Protein AF-A0A938N9A2-F1 (afdb_monomer_lite)

Sequence (277 aa):
MSRFSGSGEWTVLGLMCGTSLDGLDGARLRLRCGAAGLEAWELLDHRETPYPPALRAEAEALIRGEARSAADFAALHVGLARAFADFVRAVFPAPIADLAGFPGQTLWHDPEGAGLSFQIGSPAAFATLSGLPTVGEFRLPDVLAGGQGAPLVPLADALLHRDARETRVLLNIGGIANLTLLPPGRGVEGVRAWDTGPGNTLLDSLARLATGEPCDRDGRLAARGRVLPDLLAQWLAEPWFQRPPPKSTGRELFGGTFLGPAALAALRRAHADADLA

Radius of gyration: 21.7 Å; chains: 1; bounding box: 53×39×72 Å

Secondary structure (DSSP, 8-state):
--S--SSEEEEEEEEE--TT--EEEEEEEEEEEETTEEEEEEEEEEEEEEPPHHHHHHHHHHHTT----HHHHHHHHHHHHHHHHHHHHHHSPSS--SEEEE--EEEEEETTTTSEEEEES-HHHHHHHH-S-EEE--HHHHHHTTS-S---HHHHHHHHH--SS--EEEEEESSEEEEEEE-TT--GGG-EEEEEEESHHHHHHHHHHHHS-SS-GGGHHHHHS---HHHHHHHHT-HHHHSPSS----TTTSSHHHHHHHHHHHHHHHHHSS---

pLDDT: mean 87.35, std 11.43, range [29.66, 98.5]

Foldseek 3Di:
DPPDDQFDKWWEKEWDDDPVQFWTKIWIKIFGGDPVGTDAMDTPDIDIDGRDPVLSVLLVCLLVVHDDDPVSLVCSLLVQLLVNLVVQVVPADPVRTQEYEDAAAWSDFDLPPPLDTDHGHDQVSNCVSNVHHYDYPQQSVCSVVVHRSDDPVLLVCQSHPAAQPDWDWDWDQDQWIKIWIHHHPDHSVPIFIATQGGGFQVQLVVCCVPPVDRHCPVCVVVVPDDDDVVVVVVLCPPVQNVDDPPYYDDCVQVNPCSCPPVVVVVVVVSVVVVDDD

Structure (mmCIF, N/CA/C/O backbone):
data_AF-A0A938N9A2-F1
#
_entry.id   AF-A0A938N9A2-F1
#
loop_
_atom_site.group_PDB
_atom_site.id
_atom_site.type_symbol
_atom_site.label_atom_id
_atom_site.label_alt_id
_atom_site.label_comp_id
_atom_site.label_asym_id
_atom_site.label_entity_id
_atom_site.label_seq_id
_atom_site.pdbx_PDB_ins_code
_atom_site.Cartn_x
_atom_site.Cartn_y
_atom_site.Cartn_z
_atom_site.occupancy
_atom_site.B_iso_or_equiv
_atom_site.auth_seq_id
_atom_site.auth_comp_id
_atom_site.auth_asym_id
_atom_site.auth_atom_id
_atom_site.pdbx_PDB_model_num
ATOM 1 N N . MET A 1 1 ? -9.132 0.828 30.974 1.00 43.31 1 MET A N 1
ATOM 2 C CA . MET A 1 1 ? -10.485 1.028 30.409 1.00 43.31 1 MET A CA 1
ATOM 3 C C . MET A 1 1 ? -10.338 1.101 28.900 1.00 43.31 1 MET A C 1
ATOM 5 O O . MET A 1 1 ? -9.601 1.963 28.438 1.00 43.31 1 MET A O 1
ATOM 9 N N . SER A 1 2 ? -10.912 0.150 28.155 1.00 51.78 2 SER A N 1
ATOM 10 C CA . SER A 1 2 ? -10.805 0.125 26.689 1.00 51.78 2 SER A CA 1
ATOM 11 C C . SER A 1 2 ? -11.480 1.370 26.120 1.00 51.78 2 SER A C 1
ATOM 13 O O . SER A 1 2 ? -12.693 1.504 26.243 1.00 51.78 2 SER A O 1
ATOM 15 N N . ARG A 1 3 ? -10.700 2.287 25.532 1.00 70.00 3 ARG A N 1
ATOM 16 C CA . ARG A 1 3 ? -11.234 3.441 24.786 1.00 70.00 3 ARG A CA 1
ATOM 17 C C . ARG A 1 3 ? -11.950 3.018 23.501 1.00 70.00 3 ARG A C 1
ATOM 19 O O . ARG A 1 3 ? -12.630 3.845 22.917 1.00 70.00 3 ARG A O 1
ATOM 26 N N . PHE A 1 4 ? -11.806 1.758 23.087 1.00 71.81 4 PHE A N 1
ATOM 27 C CA . PHE A 1 4 ? -12.375 1.218 21.862 1.00 71.81 4 PHE A CA 1
ATOM 28 C C . PHE A 1 4 ? -13.606 0.359 22.168 1.00 71.81 4 PHE A C 1
ATOM 30 O O . PHE A 1 4 ? -13.510 -0.634 22.897 1.00 71.81 4 PHE A O 1
ATOM 37 N N . SER A 1 5 ? -14.757 0.744 21.614 1.00 76.44 5 SER A N 1
ATOM 38 C CA . SER A 1 5 ? -15.958 -0.089 21.514 1.00 76.44 5 SER A CA 1
ATOM 39 C C . SER A 1 5 ? -16.073 -0.656 20.100 1.00 76.44 5 SER A C 1
ATOM 41 O O . SER A 1 5 ? -15.781 0.021 19.121 1.00 76.44 5 SER A O 1
ATOM 43 N N . GLY A 1 6 ? -16.540 -1.900 19.966 1.00 75.56 6 GLY A N 1
ATOM 44 C CA . GLY A 1 6 ? -16.769 -2.510 18.646 1.00 75.56 6 GLY A CA 1
ATOM 45 C C . GLY A 1 6 ? -17.885 -1.843 17.827 1.00 75.56 6 GLY A C 1
ATOM 46 O O . GLY A 1 6 ? -18.063 -2.163 16.659 1.00 75.56 6 GLY A O 1
ATOM 47 N N . SER A 1 7 ? -18.632 -0.916 18.431 1.00 84.00 7 SER A N 1
ATOM 48 C CA . SER A 1 7 ? -19.679 -0.120 17.792 1.00 84.00 7 SER A CA 1
ATOM 49 C C . SER A 1 7 ? -19.459 1.367 18.061 1.00 84.00 7 SER A C 1
ATOM 51 O O . SER A 1 7 ? -18.890 1.729 19.092 1.00 84.00 7 SER A O 1
ATOM 53 N N . GLY A 1 8 ? -19.885 2.218 17.133 1.00 91.69 8 GLY A N 1
ATOM 54 C CA . GLY A 1 8 ? -19.711 3.667 17.192 1.00 91.69 8 GLY A CA 1
ATOM 55 C C . GLY A 1 8 ? -19.128 4.246 15.908 1.00 91.69 8 GLY A C 1
ATOM 56 O O . GLY A 1 8 ? -18.916 3.540 14.920 1.00 91.69 8 GLY A O 1
ATOM 57 N N . GLU A 1 9 ? -18.889 5.551 15.937 1.00 94.88 9 GLU A N 1
ATOM 58 C CA . GLU A 1 9 ? -18.196 6.273 14.875 1.00 94.88 9 GLU A CA 1
ATOM 59 C C . GLU A 1 9 ? -16.727 6.470 15.259 1.00 94.88 9 GLU A C 1
ATOM 61 O O . GLU A 1 9 ? -16.429 6.853 16.389 1.00 94.88 9 GLU A O 1
ATOM 66 N N . TRP A 1 10 ? -15.828 6.196 14.316 1.00 95.00 10 TRP A N 1
ATOM 67 C CA . TRP A 1 10 ? -14.380 6.256 14.489 1.00 95.00 10 TRP A CA 1
ATOM 68 C C . TRP A 1 10 ? -13.755 7.038 13.345 1.00 95.00 10 TRP A C 1
ATOM 70 O O . TRP A 1 10 ? -14.026 6.757 12.178 1.00 95.00 10 TRP A O 1
ATOM 80 N N . THR A 1 11 ? -12.862 7.965 13.658 1.00 96.75 11 THR A N 1
ATOM 81 C CA . THR A 1 11 ? -11.946 8.543 12.676 1.00 96.75 11 THR A CA 1
ATOM 82 C C . THR A 1 11 ? -10.666 7.715 12.668 1.00 96.75 11 THR A C 1
ATOM 84 O O . THR A 1 11 ? -9.949 7.664 13.665 1.00 96.75 11 THR A O 1
ATOM 87 N N . VAL A 1 12 ? -10.362 7.061 11.551 1.00 96.62 12 VAL A N 1
ATOM 88 C CA . VAL A 1 12 ? -9.187 6.194 11.395 1.00 96.62 12 VAL A CA 1
ATOM 89 C C . VAL A 1 12 ? -8.253 6.771 10.343 1.00 96.62 12 VAL A C 1
ATOM 91 O O . VAL A 1 12 ? -8.686 7.150 9.258 1.00 96.62 12 VAL A O 1
ATOM 94 N N . LEU A 1 13 ? -6.962 6.817 10.656 1.00 98.06 13 LEU A N 1
ATOM 95 C CA . LEU A 1 13 ? -5.909 7.209 9.727 1.00 98.06 13 LEU A CA 1
ATOM 96 C C . LEU A 1 13 ? -5.201 5.963 9.187 1.00 98.06 13 LEU A C 1
ATOM 98 O O . LEU A 1 13 ? -4.478 5.297 9.922 1.00 98.06 13 LEU A O 1
ATOM 102 N N . GLY A 1 14 ? -5.382 5.644 7.910 1.00 97.12 14 GLY A N 1
ATOM 103 C CA . GLY A 1 14 ? -4.573 4.644 7.215 1.00 97.12 14 GLY A CA 1
ATOM 104 C C . GLY A 1 14 ? -3.319 5.292 6.640 1.00 97.12 14 GLY A C 1
ATOM 105 O O . GLY A 1 14 ? -3.424 6.293 5.937 1.00 97.12 14 GLY A O 1
ATOM 106 N N . LEU A 1 15 ? -2.148 4.735 6.935 1.00 97.31 15 LEU A N 1
ATOM 107 C CA . LEU A 1 15 ? -0.870 5.162 6.366 1.00 97.31 15 LEU A CA 1
ATOM 108 C C . LEU A 1 15 ? -0.364 4.120 5.377 1.00 97.31 15 LEU A C 1
ATOM 110 O O . LEU A 1 15 ? -0.667 2.936 5.518 1.00 97.31 15 LEU A O 1
ATOM 114 N N . MET A 1 16 ? 0.424 4.543 4.394 1.00 93.06 16 MET A N 1
ATOM 115 C CA . MET A 1 16 ? 1.046 3.632 3.437 1.00 93.06 16 MET A CA 1
ATOM 116 C C . MET A 1 16 ? 2.330 4.232 2.863 1.00 93.06 16 MET A C 1
ATOM 118 O O . MET A 1 16 ? 2.455 5.445 2.725 1.00 93.06 16 MET A O 1
ATOM 122 N N . CYS A 1 17 ? 3.286 3.371 2.527 1.00 86.31 17 CYS A N 1
ATOM 123 C CA . CYS A 1 17 ? 4.339 3.677 1.567 1.00 86.31 17 CYS A CA 1
ATOM 124 C C . CYS A 1 17 ? 4.578 2.432 0.702 1.00 86.31 17 CYS A C 1
ATOM 126 O O . CYS A 1 17 ? 4.789 1.320 1.200 1.00 86.31 17 CYS A O 1
ATOM 128 N N . GLY A 1 18 ? 4.442 2.602 -0.612 1.00 77.81 18 GLY A N 1
ATOM 129 C CA . GLY A 1 18 ? 4.572 1.523 -1.586 1.00 77.81 18 GLY A CA 1
ATOM 130 C C . GLY A 1 18 ? 6.002 0.998 -1.719 1.00 77.81 18 GLY A C 1
ATOM 131 O O . GLY A 1 18 ? 6.978 1.614 -1.300 1.00 77.81 18 GLY A O 1
ATOM 132 N N . THR A 1 19 ? 6.165 -0.140 -2.395 1.00 75.50 19 THR A N 1
ATOM 133 C CA . THR A 1 19 ? 7.496 -0.631 -2.809 1.00 75.50 19 THR A CA 1
ATOM 134 C C . THR A 1 19 ? 8.174 0.283 -3.838 1.00 75.50 19 THR A C 1
ATOM 136 O O . THR A 1 19 ? 9.351 0.104 -4.130 1.00 75.50 19 THR A O 1
ATOM 139 N N . SER A 1 20 ? 7.441 1.249 -4.397 1.00 73.31 20 SER A N 1
ATOM 140 C CA . SER A 1 20 ? 7.936 2.334 -5.248 1.00 73.31 20 SER A CA 1
ATOM 141 C C . SER A 1 20 ? 8.803 3.354 -4.507 1.00 73.31 20 SER A C 1
ATOM 143 O O . SER A 1 20 ? 9.597 4.022 -5.168 1.00 73.31 20 SER A O 1
ATOM 145 N N . LEU A 1 21 ? 8.686 3.460 -3.172 1.00 83.50 21 LEU A N 1
ATOM 14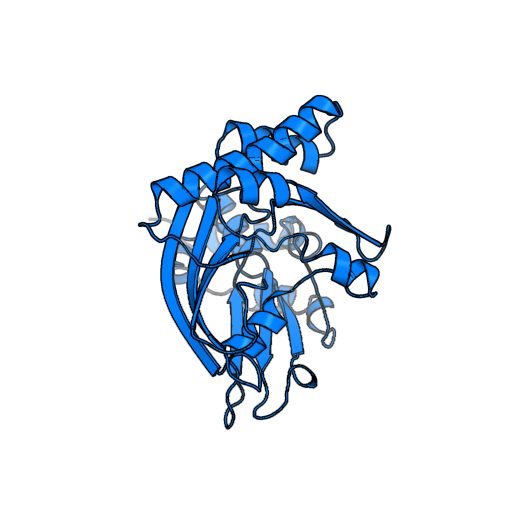6 C CA . LEU A 1 21 ? 9.432 4.422 -2.342 1.00 83.50 21 LEU A CA 1
ATOM 147 C C . LEU A 1 21 ? 9.317 5.873 -2.849 1.00 83.50 21 LEU A C 1
ATOM 149 O O . LEU A 1 21 ? 10.268 6.655 -2.797 1.00 83.50 21 LEU A O 1
ATOM 153 N N . ASP A 1 22 ? 8.160 6.222 -3.395 1.00 82.75 22 ASP A N 1
ATOM 154 C CA . ASP A 1 22 ? 7.849 7.510 -4.009 1.00 82.75 22 ASP A CA 1
ATOM 155 C C . ASP A 1 22 ? 7.253 8.498 -3.009 1.00 82.75 22 ASP A C 1
ATOM 157 O O . ASP A 1 22 ? 7.629 9.674 -3.023 1.00 82.75 22 ASP A O 1
ATOM 161 N N . GLY A 1 23 ? 6.403 8.018 -2.100 1.00 92.19 23 GLY A N 1
ATOM 162 C CA . GLY A 1 23 ? 5.705 8.868 -1.146 1.00 92.19 23 GLY A CA 1
ATOM 163 C C . GLY A 1 23 ? 5.433 8.240 0.217 1.00 92.19 23 GLY A C 1
ATOM 164 O O . GLY A 1 23 ? 5.563 7.031 0.426 1.00 92.19 23 GLY A O 1
ATOM 165 N N . LEU A 1 24 ? 5.074 9.118 1.152 1.00 96.75 24 LEU A N 1
ATOM 166 C CA . LEU A 1 24 ? 4.358 8.788 2.376 1.00 96.75 24 LEU A CA 1
ATOM 167 C C . LEU A 1 24 ? 2.904 9.209 2.179 1.00 96.75 24 LEU A C 1
ATOM 169 O O . LEU A 1 24 ? 2.630 10.401 2.004 1.00 96.75 24 LEU A O 1
ATOM 173 N N . ASP A 1 25 ? 1.998 8.242 2.248 1.00 96.81 25 ASP A N 1
ATOM 174 C CA . ASP A 1 25 ? 0.572 8.442 2.025 1.00 96.81 25 ASP A CA 1
ATOM 175 C C . ASP A 1 25 ? -0.201 8.337 3.336 1.00 96.81 25 ASP A C 1
ATOM 177 O O . ASP A 1 25 ? 0.114 7.532 4.222 1.00 96.81 25 ASP A O 1
ATOM 181 N N . GLY A 1 26 ? -1.257 9.135 3.442 1.00 97.62 26 GLY A N 1
ATOM 182 C CA . GLY A 1 26 ? -2.231 9.057 4.516 1.00 97.62 26 GLY A CA 1
ATOM 183 C C . GLY A 1 26 ? -3.644 9.256 3.988 1.00 97.62 26 GLY A C 1
ATOM 184 O O . GLY A 1 26 ? -3.905 10.188 3.230 1.00 97.62 26 GLY A O 1
ATOM 185 N N . ALA A 1 27 ? -4.571 8.413 4.429 1.00 97.31 27 ALA A N 1
ATOM 186 C CA . ALA A 1 27 ? -5.997 8.544 4.167 1.00 97.31 27 ALA A CA 1
ATOM 187 C C . ALA A 1 27 ? -6.754 8.519 5.491 1.00 97.31 27 ALA A C 1
ATOM 189 O O . ALA A 1 27 ? -6.623 7.577 6.275 1.00 97.31 27 ALA A O 1
ATOM 190 N N . ARG A 1 28 ? -7.552 9.554 5.749 1.00 97.50 28 ARG A N 1
ATOM 191 C CA . ARG A 1 28 ? -8.384 9.638 6.942 1.00 97.50 28 ARG A CA 1
ATOM 192 C C . ARG A 1 28 ? -9.816 9.287 6.594 1.00 97.50 28 ARG A C 1
ATOM 194 O O . ARG A 1 28 ? -10.435 9.931 5.748 1.00 97.50 28 ARG A O 1
ATOM 201 N N . LEU A 1 29 ? -10.344 8.279 7.269 1.00 96.25 29 LEU A N 1
ATOM 202 C CA . LEU A 1 29 ? -11.687 7.771 7.051 1.00 96.25 29 LEU A CA 1
ATOM 203 C C . LEU A 1 29 ? -12.524 7.951 8.308 1.00 96.25 29 LEU A C 1
ATOM 205 O O . LEU A 1 29 ? -12.058 7.692 9.415 1.00 96.25 29 LEU A O 1
ATOM 209 N N . ARG A 1 30 ? -13.784 8.331 8.130 1.00 96.12 30 ARG A N 1
ATOM 210 C CA . ARG A 1 30 ? -14.819 8.138 9.142 1.00 96.12 30 ARG A CA 1
ATOM 211 C C . ARG A 1 30 ? -15.438 6.770 8.911 1.00 96.12 30 ARG A C 1
ATOM 213 O O . ARG A 1 30 ? -15.920 6.494 7.818 1.00 96.12 30 ARG A O 1
ATOM 220 N N . LEU A 1 31 ? -15.423 5.925 9.931 1.00 94.38 31 LEU A N 1
ATOM 221 C CA . LEU A 1 31 ? -15.993 4.584 9.925 1.00 94.38 31 LEU A CA 1
ATOM 222 C C . LEU A 1 31 ? -17.138 4.529 10.930 1.00 94.38 31 LEU A C 1
ATOM 224 O O . LEU A 1 31 ? -16.965 4.904 12.087 1.00 94.38 31 LEU A O 1
ATOM 228 N N . ARG A 1 32 ? -18.293 4.018 10.512 1.00 94.25 32 ARG A N 1
ATOM 229 C CA . ARG A 1 32 ? -19.413 3.720 11.408 1.00 94.25 32 ARG A CA 1
ATOM 230 C C . ARG A 1 32 ? -19.531 2.214 11.554 1.00 94.25 32 ARG A C 1
ATOM 232 O O . ARG A 1 32 ? -19.854 1.521 10.591 1.00 94.25 32 ARG A O 1
ATOM 239 N N . CYS A 1 33 ? -19.278 1.724 12.759 1.00 91.38 33 CYS A N 1
ATOM 240 C CA . CYS A 1 33 ? -19.335 0.309 13.099 1.00 91.38 33 CYS A CA 1
ATOM 241 C C . CYS A 1 33 ? -20.572 0.026 13.956 1.00 91.38 33 CYS A C 1
ATOM 243 O O . CYS A 1 33 ? -20.858 0.752 14.910 1.00 91.38 33 CYS A O 1
ATOM 245 N N . GLY A 1 34 ? -21.290 -1.045 13.640 1.00 88.56 34 GLY A N 1
ATOM 246 C CA . GLY A 1 34 ? -22.367 -1.587 14.462 1.00 88.56 34 GLY A CA 1
ATOM 247 C C . GLY A 1 34 ? -22.058 -3.004 14.929 1.00 88.56 34 GLY A C 1
ATOM 248 O O . GLY A 1 34 ? -20.935 -3.490 14.816 1.00 88.56 34 GLY A O 1
ATOM 249 N N . ALA A 1 35 ? -23.070 -3.700 15.448 1.00 83.31 35 ALA A N 1
ATOM 250 C CA . ALA A 1 35 ? -22.898 -5.051 15.991 1.00 83.31 35 ALA A CA 1
ATOM 251 C C . ALA A 1 35 ? -22.427 -6.080 14.943 1.00 83.31 35 ALA A C 1
ATOM 253 O O . ALA A 1 35 ? -21.794 -7.070 15.298 1.00 83.31 35 ALA A O 1
ATOM 254 N N . ALA A 1 36 ? -22.726 -5.841 13.662 1.00 79.31 36 ALA A N 1
ATOM 255 C CA . ALA A 1 36 ? -22.360 -6.714 12.548 1.00 79.31 36 ALA A CA 1
ATOM 256 C C . ALA A 1 36 ? -21.046 -6.312 11.841 1.00 79.31 36 ALA A C 1
ATOM 258 O O . ALA A 1 36 ? -20.704 -6.909 10.820 1.00 79.31 36 ALA A O 1
ATOM 259 N N . GLY A 1 37 ? -20.313 -5.317 12.360 1.00 85.00 37 GLY A N 1
ATOM 260 C CA . GLY A 1 37 ? -19.076 -4.796 11.766 1.00 85.00 37 GLY A CA 1
ATOM 261 C C . GLY A 1 37 ? -19.248 -3.414 11.131 1.00 85.00 37 GLY A C 1
ATOM 262 O O . GLY A 1 37 ? -20.034 -2.600 11.612 1.00 85.00 37 GLY A O 1
ATOM 263 N N . LEU A 1 38 ? -18.483 -3.131 10.073 1.00 88.31 38 LEU A N 1
ATOM 264 C CA . LEU A 1 38 ? -18.525 -1.848 9.365 1.00 88.31 38 LEU A CA 1
ATOM 265 C C . LEU A 1 38 ? -19.860 -1.675 8.617 1.00 88.31 38 LEU A C 1
ATOM 267 O O . LEU A 1 38 ? -20.219 -2.507 7.788 1.00 88.31 38 LEU A O 1
ATOM 271 N N . GLU A 1 39 ? -20.578 -0.585 8.890 1.00 89.31 39 GLU A N 1
ATOM 272 C CA . GLU A 1 39 ? -21.887 -0.275 8.292 1.00 89.31 39 GLU A CA 1
ATOM 273 C C . GLU A 1 39 ? -21.834 0.877 7.286 1.00 89.31 39 GLU A C 1
ATOM 275 O O . GLU A 1 39 ? -22.642 0.929 6.361 1.00 89.31 39 GLU A O 1
ATOM 280 N N . ALA A 1 40 ? -20.927 1.833 7.483 1.00 90.62 40 ALA A N 1
ATOM 281 C CA . ALA A 1 40 ? -20.694 2.929 6.551 1.00 90.62 40 ALA A CA 1
ATOM 282 C C . ALA A 1 40 ? -19.270 3.461 6.698 1.00 90.62 40 ALA A C 1
ATOM 284 O O . ALA A 1 40 ? -18.667 3.357 7.769 1.00 90.62 40 ALA A O 1
ATOM 285 N N .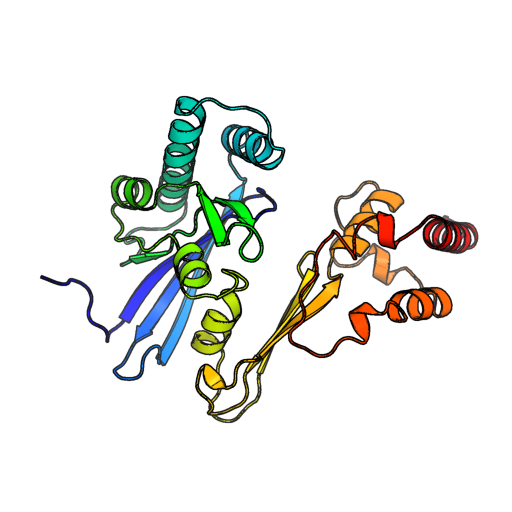 TRP A 1 41 ? -18.764 4.074 5.634 1.00 94.00 41 TRP A N 1
ATOM 286 C CA . TRP A 1 41 ? -17.490 4.769 5.649 1.00 94.00 41 TRP A CA 1
ATOM 287 C C . TRP A 1 41 ? -17.537 6.013 4.761 1.00 94.00 41 TRP A C 1
ATOM 289 O O . TRP A 1 41 ? -18.337 6.101 3.830 1.00 94.00 41 TRP A O 1
ATOM 299 N N . GLU A 1 42 ? -16.665 6.966 5.058 1.00 95.62 42 GLU A N 1
ATOM 300 C CA . GLU A 1 42 ? -16.472 8.196 4.297 1.00 95.62 42 GLU A CA 1
ATOM 301 C C . GLU A 1 42 ? -14.979 8.535 4.294 1.00 95.62 42 GLU A C 1
ATOM 303 O O . GLU A 1 42 ? -14.345 8.550 5.351 1.00 95.62 42 GLU A O 1
ATOM 308 N N . LEU A 1 43 ? -14.408 8.811 3.120 1.00 95.94 43 LEU A N 1
ATOM 309 C CA . LEU A 1 43 ? -13.070 9.394 3.025 1.00 95.94 43 LEU A CA 1
ATOM 310 C C . LEU A 1 43 ? -13.165 10.885 3.366 1.00 95.94 43 LEU A C 1
ATOM 312 O O . LEU A 1 43 ? -13.774 11.646 2.618 1.00 95.94 43 LEU A O 1
ATOM 316 N N . LEU A 1 44 ? -12.551 11.298 4.472 1.00 96.75 44 LEU A N 1
ATOM 317 C CA . LEU A 1 44 ? -12.539 12.696 4.906 1.00 96.75 44 LEU A CA 1
ATOM 318 C C . LEU A 1 44 ? -11.490 13.498 4.141 1.00 96.75 44 LEU A C 1
ATOM 320 O O . LEU A 1 44 ? -11.760 14.586 3.640 1.00 96.75 44 LEU A O 1
ATOM 324 N N . ASP A 1 45 ? -10.279 12.955 4.056 1.00 96.88 45 ASP A N 1
ATOM 325 C CA . ASP A 1 45 ? -9.193 13.509 3.265 1.00 96.88 45 ASP A CA 1
ATOM 326 C C . ASP A 1 45 ? -8.107 12.466 2.981 1.00 96.88 45 ASP A C 1
ATOM 328 O O . ASP A 1 45 ? -7.983 11.449 3.663 1.00 96.88 45 ASP A O 1
ATOM 332 N N . HIS A 1 46 ? -7.312 12.735 1.946 1.00 97.12 46 HIS A N 1
ATOM 333 C CA . HIS A 1 46 ? -6.056 12.047 1.674 1.00 97.12 46 HIS A CA 1
ATOM 334 C C . HIS A 1 46 ? -4.936 13.077 1.511 1.00 97.12 46 HIS A C 1
ATOM 336 O O . HIS A 1 46 ? -5.175 14.213 1.080 1.00 97.12 46 HIS A O 1
ATOM 342 N N . ARG A 1 47 ? -3.721 12.702 1.898 1.00 97.31 47 ARG A N 1
ATOM 343 C CA . ARG A 1 47 ? -2.514 13.522 1.788 1.00 97.31 47 ARG A CA 1
ATOM 344 C C . ARG A 1 47 ? -1.358 12.630 1.375 1.00 97.31 47 ARG A C 1
ATOM 346 O O . ARG A 1 47 ? -1.281 11.486 1.811 1.00 97.31 47 ARG A O 1
ATOM 353 N N . GLU A 1 48 ? -0.449 13.200 0.606 1.00 96.31 48 GLU A N 1
ATOM 354 C CA . GLU A 1 48 ? 0.797 12.561 0.203 1.00 96.31 48 GLU A CA 1
ATOM 355 C C . GLU A 1 48 ? 1.946 13.554 0.378 1.00 96.31 48 GLU A C 1
ATOM 357 O O . GLU A 1 48 ? 1.766 14.772 0.273 1.00 96.31 48 GLU A O 1
ATOM 362 N N . THR A 1 49 ? 3.136 13.039 0.663 1.00 95.94 49 THR A N 1
ATOM 363 C CA . THR A 1 49 ? 4.386 13.803 0.579 1.00 95.94 49 THR A CA 1
ATOM 364 C C . THR A 1 49 ? 5.468 12.941 -0.053 1.00 95.94 49 THR A C 1
ATOM 366 O O . THR A 1 49 ? 5.438 11.726 0.134 1.00 95.94 49 THR A O 1
ATOM 369 N N . PRO A 1 50 ? 6.443 13.525 -0.772 1.00 95.00 50 PRO A N 1
ATOM 370 C CA . PRO A 1 50 ? 7.555 12.756 -1.312 1.00 95.00 50 PRO A CA 1
ATOM 371 C C . PRO A 1 50 ? 8.302 11.990 -0.218 1.00 95.00 50 PRO A C 1
ATOM 373 O O . PRO A 1 50 ? 8.545 12.520 0.870 1.00 95.00 50 PRO A O 1
ATOM 376 N N . TYR A 1 51 ? 8.719 10.763 -0.525 1.00 93.88 51 TYR A N 1
ATOM 377 C CA . TYR A 1 51 ? 9.506 9.954 0.401 1.00 93.88 51 TYR A CA 1
ATOM 378 C C . TYR A 1 51 ? 10.823 10.683 0.738 1.00 93.88 51 TYR A C 1
ATOM 380 O O . TYR A 1 51 ? 11.547 11.082 -0.183 1.00 93.88 51 TYR A O 1
ATOM 388 N N . PRO A 1 52 ? 11.187 10.860 2.026 1.00 95.81 52 PRO A N 1
ATOM 389 C CA . PRO A 1 52 ? 12.398 11.586 2.400 1.00 95.81 52 PRO A CA 1
ATOM 390 C C . PRO A 1 52 ? 13.656 10.991 1.736 1.00 95.81 52 PRO A C 1
ATOM 392 O O . PRO A 1 52 ? 13.957 9.818 1.977 1.00 95.81 52 PRO A O 1
ATOM 395 N N . PRO A 1 53 ? 14.428 11.766 0.943 1.00 94.38 53 PRO A N 1
ATOM 396 C CA . PRO A 1 53 ? 15.479 11.213 0.083 1.00 94.38 53 PRO A CA 1
ATOM 397 C C . PRO A 1 53 ? 16.535 10.374 0.811 1.00 94.38 53 PRO A C 1
ATOM 399 O O . PRO A 1 53 ? 16.940 9.326 0.316 1.00 94.38 53 PRO A O 1
ATOM 402 N N . ALA A 1 54 ? 16.945 10.794 2.011 1.00 94.12 54 ALA A N 1
ATOM 403 C CA . ALA A 1 54 ? 17.918 10.053 2.814 1.00 94.12 54 ALA A CA 1
ATOM 404 C C . ALA A 1 54 ? 17.368 8.696 3.289 1.00 94.12 54 ALA A C 1
ATOM 406 O O . ALA A 1 54 ? 18.047 7.681 3.177 1.00 94.12 54 ALA A O 1
ATOM 407 N N . LEU A 1 55 ? 16.116 8.655 3.763 1.00 94.56 55 LEU A N 1
ATOM 408 C CA . LEU A 1 55 ? 15.478 7.402 4.184 1.00 94.56 55 LEU A CA 1
ATOM 409 C C . LEU A 1 55 ? 15.225 6.477 2.995 1.00 94.56 55 LEU A C 1
ATOM 411 O O . LEU A 1 55 ? 15.352 5.261 3.126 1.00 94.56 55 LEU A O 1
ATOM 415 N N . ARG A 1 56 ? 14.876 7.052 1.840 1.00 93.50 56 ARG A N 1
ATOM 416 C CA . ARG A 1 56 ? 14.701 6.306 0.596 1.00 93.50 56 ARG A CA 1
ATOM 417 C C . ARG A 1 56 ? 15.994 5.598 0.205 1.00 93.50 56 ARG A C 1
ATOM 419 O O . ARG A 1 56 ? 15.958 4.399 -0.040 1.00 93.50 56 ARG A O 1
ATOM 426 N N . ALA A 1 57 ? 17.119 6.313 0.188 1.00 92.38 57 ALA A N 1
ATOM 427 C CA . ALA A 1 57 ? 18.412 5.743 -0.189 1.00 92.38 57 ALA A CA 1
ATOM 428 C C . ALA A 1 57 ? 18.809 4.551 0.702 1.00 92.38 57 ALA A C 1
ATOM 430 O O . ALA A 1 57 ? 19.261 3.527 0.191 1.00 92.38 57 ALA A O 1
ATOM 431 N N . GLU A 1 58 ? 18.585 4.650 2.016 1.00 93.25 58 GLU A N 1
ATOM 432 C CA . GLU A 1 58 ? 18.865 3.554 2.954 1.00 93.25 58 GLU A CA 1
ATOM 433 C C . GLU A 1 58 ? 17.916 2.360 2.782 1.00 93.25 58 GLU A C 1
ATOM 435 O O . GLU A 1 58 ? 18.357 1.209 2.786 1.00 93.25 58 GLU A O 1
ATOM 440 N N . ALA A 1 59 ? 16.616 2.609 2.589 1.00 90.69 59 ALA A N 1
ATOM 441 C CA . ALA A 1 59 ? 15.648 1.544 2.330 1.00 90.69 59 ALA A CA 1
ATOM 442 C C . ALA A 1 59 ? 15.954 0.812 1.013 1.00 90.69 59 ALA A C 1
ATOM 444 O O . ALA A 1 59 ? 15.952 -0.417 0.978 1.00 90.69 59 ALA A O 1
ATOM 445 N N . GLU A 1 60 ? 16.274 1.552 -0.053 1.00 89.62 60 GLU A N 1
ATOM 446 C CA . GLU A 1 60 ? 16.672 0.976 -1.338 1.00 89.62 60 GLU A CA 1
ATOM 447 C C . GLU A 1 60 ? 17.939 0.121 -1.219 1.00 89.62 60 GLU A C 1
ATOM 449 O O . GLU A 1 60 ? 17.998 -0.959 -1.803 1.00 89.62 60 GLU A O 1
ATOM 454 N N . ALA A 1 61 ? 18.939 0.576 -0.459 1.00 90.44 61 ALA A N 1
ATOM 455 C CA . ALA A 1 61 ? 20.165 -0.183 -0.234 1.00 90.44 61 ALA A CA 1
ATOM 456 C C . ALA A 1 61 ? 19.885 -1.535 0.441 1.00 90.44 61 ALA A C 1
ATOM 458 O O . ALA A 1 61 ? 20.363 -2.568 -0.029 1.00 90.44 61 ALA A O 1
ATOM 459 N N . LEU A 1 62 ? 19.045 -1.554 1.483 1.00 88.75 62 LEU A N 1
ATOM 460 C CA . LEU A 1 62 ? 18.632 -2.799 2.139 1.00 88.75 62 LEU A CA 1
ATOM 461 C C . LEU A 1 62 ? 17.851 -3.724 1.202 1.00 88.75 62 LEU A C 1
ATOM 463 O O . LEU A 1 62 ? 18.110 -4.924 1.178 1.00 88.75 62 LEU A O 1
ATOM 467 N N . ILE A 1 63 ? 16.931 -3.178 0.402 1.00 85.00 63 ILE A N 1
ATOM 468 C CA . ILE A 1 63 ? 16.154 -3.956 -0.578 1.00 85.00 63 ILE A CA 1
ATOM 469 C C . ILE A 1 63 ? 17.070 -4.571 -1.646 1.00 85.00 63 ILE A C 1
ATOM 471 O O . ILE A 1 63 ? 16.831 -5.690 -2.093 1.00 85.00 63 ILE A O 1
ATOM 475 N N . ARG A 1 64 ? 18.152 -3.879 -2.031 1.00 85.56 64 ARG A N 1
ATOM 476 C CA . ARG A 1 64 ? 19.187 -4.406 -2.941 1.00 85.56 64 ARG A CA 1
ATOM 477 C C . ARG A 1 64 ? 20.120 -5.436 -2.290 1.00 85.56 64 ARG A C 1
ATOM 479 O O . ARG A 1 64 ? 20.981 -5.975 -2.981 1.00 85.56 64 ARG A O 1
ATOM 486 N N . GLY A 1 65 ? 19.964 -5.716 -0.996 1.00 84.62 65 GLY A N 1
ATOM 487 C CA . GLY A 1 65 ? 20.816 -6.646 -0.256 1.00 84.62 65 GLY A CA 1
ATOM 488 C C . GLY A 1 65 ? 22.182 -6.067 0.116 1.00 84.62 65 GLY A C 1
ATOM 489 O O . GLY A 1 65 ? 23.113 -6.823 0.391 1.00 84.62 65 GLY A O 1
ATOM 490 N N . GLU A 1 66 ? 22.335 -4.740 0.116 1.00 90.81 66 GLU A N 1
ATOM 491 C CA . GLU A 1 66 ? 23.566 -4.103 0.580 1.00 90.81 66 GLU A CA 1
ATOM 492 C C . GLU A 1 66 ? 23.731 -4.295 2.092 1.00 90.81 66 GLU A C 1
ATOM 494 O O . GLU A 1 66 ? 22.785 -4.154 2.872 1.00 90.81 66 GLU A O 1
ATOM 499 N N . ALA A 1 67 ? 24.960 -4.583 2.523 1.00 89.94 67 ALA A N 1
ATOM 500 C CA . ALA A 1 67 ? 25.256 -4.764 3.935 1.00 89.94 67 ALA A CA 1
ATOM 501 C C . ALA A 1 67 ? 25.028 -3.462 4.723 1.00 89.94 67 ALA A C 1
ATOM 503 O O . ALA A 1 67 ? 25.446 -2.371 4.317 1.00 89.94 67 ALA A O 1
ATOM 504 N N . ARG A 1 68 ? 24.391 -3.602 5.885 1.00 91.25 68 ARG A N 1
ATOM 505 C CA . ARG A 1 68 ? 24.178 -2.549 6.881 1.00 91.25 68 ARG A CA 1
ATOM 506 C C . ARG A 1 68 ? 24.399 -3.116 8.273 1.00 91.25 68 ARG A C 1
ATOM 508 O O . ARG A 1 68 ? 24.209 -4.312 8.498 1.00 91.25 68 ARG A O 1
ATOM 515 N N . SER A 1 69 ? 24.819 -2.269 9.207 1.00 95.38 69 SER A N 1
ATOM 516 C CA . SER A 1 69 ? 24.943 -2.687 10.600 1.00 95.38 69 SER A CA 1
ATOM 517 C C . SER A 1 69 ? 23.565 -2.795 11.260 1.00 95.38 69 SER A C 1
ATOM 519 O O . SER A 1 69 ? 22.585 -2.190 10.818 1.00 95.38 69 SER A O 1
ATOM 521 N N . ALA A 1 70 ? 23.489 -3.521 12.378 1.00 95.69 70 ALA A N 1
ATOM 522 C CA . ALA A 1 70 ? 22.278 -3.547 13.199 1.00 95.69 70 ALA A CA 1
ATOM 523 C C . ALA A 1 70 ? 21.879 -2.141 13.694 1.00 95.69 70 ALA A C 1
ATOM 525 O O . ALA A 1 70 ? 20.693 -1.861 13.864 1.00 95.69 70 ALA A O 1
ATOM 526 N N . ALA A 1 71 ? 22.858 -1.250 13.896 1.00 96.62 71 ALA A N 1
ATOM 527 C CA . ALA A 1 71 ? 22.614 0.131 14.295 1.00 96.62 71 ALA A CA 1
ATOM 528 C C . ALA A 1 71 ? 21.949 0.940 13.170 1.00 96.62 71 ALA A C 1
ATOM 530 O O . ALA A 1 71 ? 20.953 1.614 13.429 1.00 96.62 71 ALA A O 1
ATOM 531 N N . ASP A 1 72 ? 22.437 0.819 11.931 1.00 94.00 72 ASP A N 1
ATOM 532 C CA . ASP A 1 72 ? 21.842 1.490 10.762 1.00 94.00 72 ASP A CA 1
ATOM 533 C C . ASP A 1 72 ? 20.406 1.015 10.542 1.00 94.00 72 ASP A C 1
ATOM 535 O O . ASP A 1 72 ? 19.488 1.811 10.339 1.00 94.00 72 ASP A O 1
ATOM 539 N N . PHE A 1 73 ? 20.195 -0.296 10.664 1.00 95.06 73 PHE A N 1
ATOM 540 C CA . PHE A 1 73 ? 18.876 -0.898 10.558 1.00 95.06 73 PHE A CA 1
ATOM 541 C C . PHE A 1 73 ? 17.911 -0.365 11.632 1.00 95.06 73 PHE A C 1
ATOM 543 O O . PHE A 1 73 ? 16.796 0.056 11.315 1.00 95.06 73 PHE A O 1
ATOM 550 N N . ALA A 1 74 ? 18.333 -0.340 12.901 1.00 96.31 74 ALA A N 1
ATOM 551 C CA . ALA A 1 74 ? 17.518 0.186 13.996 1.00 96.31 74 ALA A CA 1
ATOM 552 C C . ALA A 1 74 ? 17.207 1.682 13.811 1.00 96.31 74 ALA A C 1
ATOM 554 O O . ALA A 1 74 ? 16.072 2.116 14.042 1.00 96.31 74 ALA A O 1
ATOM 555 N N . ALA A 1 75 ? 18.190 2.460 13.345 1.00 96.44 75 ALA A N 1
ATOM 556 C CA . ALA A 1 75 ? 18.024 3.874 13.033 1.00 96.44 75 ALA A CA 1
ATOM 557 C C . ALA A 1 75 ? 16.998 4.086 11.915 1.00 96.44 75 ALA A C 1
ATOM 559 O O . ALA A 1 75 ? 16.116 4.930 12.059 1.00 96.44 75 ALA A O 1
ATOM 560 N N . LEU A 1 76 ? 17.046 3.287 10.847 1.00 96.00 76 LEU A N 1
ATOM 561 C CA . LEU A 1 76 ? 16.070 3.343 9.760 1.00 96.00 76 LEU A CA 1
ATOM 562 C C . LEU A 1 76 ? 14.664 2.930 10.225 1.00 96.00 76 LEU A C 1
ATOM 564 O O . LEU A 1 76 ? 13.683 3.602 9.903 1.00 96.00 76 LEU A O 1
ATOM 568 N N . HIS A 1 77 ? 14.557 1.864 11.023 1.00 97.06 77 HIS A N 1
ATOM 569 C CA . HIS A 1 77 ? 13.283 1.350 11.532 1.00 97.06 77 HIS A CA 1
ATOM 570 C C . HIS A 1 77 ? 12.537 2.380 12.402 1.00 97.06 77 HIS A C 1
ATOM 572 O O . HIS A 1 77 ? 11.319 2.527 12.285 1.00 97.06 77 HIS A O 1
ATOM 578 N N . VAL A 1 78 ? 13.248 3.142 13.238 1.00 98.19 78 VAL A N 1
ATOM 579 C CA . VAL A 1 78 ? 12.662 4.254 14.014 1.00 98.19 78 VAL A CA 1
ATOM 580 C C . VAL A 1 78 ? 12.543 5.530 13.174 1.00 98.19 78 VAL A C 1
ATOM 582 O O . VAL A 1 78 ? 11.569 6.271 13.311 1.00 98.19 78 VAL A O 1
ATOM 585 N N . GLY A 1 79 ? 13.507 5.790 12.291 1.00 97.94 79 GLY A N 1
ATOM 586 C CA . GLY A 1 79 ? 13.550 6.965 11.420 1.00 97.94 79 GLY A CA 1
ATOM 587 C C . GLY A 1 79 ? 12.346 7.049 10.489 1.00 97.94 79 GLY A C 1
ATOM 588 O O . GLY A 1 79 ? 11.749 8.117 10.364 1.00 97.94 79 GLY A O 1
ATOM 589 N N . LEU A 1 80 ? 11.915 5.920 9.921 1.00 97.75 80 LEU A N 1
ATOM 590 C CA . LEU A 1 80 ? 10.702 5.865 9.107 1.00 97.75 80 LEU A CA 1
ATOM 591 C C . LEU A 1 80 ? 9.442 6.183 9.925 1.00 97.75 80 LEU A C 1
ATOM 593 O O . LEU A 1 80 ? 8.614 6.983 9.497 1.00 97.75 80 LEU A O 1
ATOM 597 N N . ALA A 1 81 ? 9.314 5.617 11.129 1.00 98.19 81 ALA A N 1
ATOM 598 C CA . ALA A 1 81 ? 8.193 5.918 12.021 1.00 98.19 81 ALA A CA 1
ATOM 599 C C . ALA A 1 81 ? 8.142 7.408 12.403 1.00 98.19 81 ALA A C 1
ATOM 601 O O . ALA A 1 81 ? 7.065 8.003 12.460 1.00 98.19 81 ALA A O 1
ATOM 602 N N . ARG A 1 82 ? 9.307 8.033 12.616 1.00 98.50 82 ARG A N 1
ATOM 603 C CA . ARG A 1 82 ? 9.414 9.480 12.842 1.00 98.50 82 ARG A CA 1
ATOM 604 C C . ARG A 1 82 ? 8.982 10.282 11.622 1.00 98.50 82 ARG A C 1
ATOM 606 O O . ARG A 1 82 ? 8.181 11.192 11.785 1.00 98.50 82 ARG A O 1
ATOM 613 N N . ALA A 1 83 ? 9.447 9.920 10.428 1.00 98.31 83 ALA A N 1
ATOM 614 C CA . ALA A 1 83 ? 9.051 10.599 9.197 1.00 98.31 83 ALA A CA 1
ATOM 615 C C . ALA A 1 83 ? 7.531 10.572 8.990 1.00 98.31 83 ALA A C 1
ATOM 617 O O . ALA A 1 83 ? 6.941 11.605 8.690 1.00 98.31 83 ALA A O 1
ATOM 618 N N . PHE A 1 84 ? 6.879 9.433 9.244 1.00 98.38 84 PHE A N 1
ATOM 619 C CA . PHE A 1 84 ? 5.419 9.349 9.209 1.00 98.38 84 PHE A CA 1
ATOM 620 C C . PHE A 1 84 ? 4.744 10.181 10.304 1.00 98.38 84 PHE A C 1
ATOM 622 O O . PHE A 1 84 ? 3.751 10.845 10.028 1.00 98.38 84 PHE A O 1
ATOM 629 N N . ALA A 1 85 ? 5.262 10.194 11.535 1.00 98.19 85 ALA A N 1
ATOM 630 C CA . ALA A 1 85 ? 4.700 11.035 12.596 1.00 98.19 85 ALA A CA 1
ATOM 631 C C . ALA A 1 85 ? 4.821 12.536 12.268 1.00 98.19 85 ALA A C 1
ATOM 633 O O . ALA A 1 85 ? 3.891 13.302 12.522 1.00 98.19 85 ALA A O 1
ATOM 634 N N . ASP A 1 86 ? 5.946 12.950 11.683 1.00 98.06 86 ASP A N 1
ATOM 635 C CA . ASP A 1 86 ? 6.189 14.324 11.238 1.00 98.06 86 ASP A CA 1
ATOM 636 C C . ASP A 1 86 ? 5.255 14.696 10.076 1.00 98.06 86 ASP A C 1
ATOM 638 O O . ASP A 1 86 ? 4.593 15.731 10.142 1.00 98.06 86 ASP A O 1
ATOM 642 N N . PHE A 1 87 ? 5.132 13.818 9.072 1.00 97.81 87 PHE A N 1
ATOM 643 C CA . PHE A 1 87 ? 4.168 13.935 7.973 1.00 97.81 87 PHE A CA 1
ATOM 644 C C . PHE A 1 87 ? 2.749 14.133 8.507 1.00 97.81 87 PHE A C 1
ATOM 646 O O . PHE A 1 87 ? 2.110 15.135 8.193 1.00 97.81 87 PHE A O 1
ATOM 653 N N . VAL A 1 88 ? 2.284 13.235 9.380 1.00 97.81 88 VAL A N 1
ATOM 654 C CA . VAL A 1 88 ? 0.912 13.263 9.896 1.00 97.81 88 VAL A CA 1
ATOM 655 C C . VAL A 1 88 ? 0.604 14.575 10.617 1.00 97.81 88 VAL A C 1
ATOM 657 O O . VAL A 1 88 ? -0.437 15.179 10.364 1.00 97.81 88 VAL A O 1
ATOM 660 N N . ARG A 1 89 ? 1.518 15.059 11.469 1.00 96.75 89 ARG A N 1
ATOM 661 C CA . ARG A 1 89 ? 1.343 16.343 12.173 1.00 96.75 89 ARG A CA 1
ATOM 662 C C . ARG A 1 89 ? 1.384 17.550 11.240 1.00 96.75 89 ARG A C 1
ATOM 664 O O . ARG A 1 89 ? 0.781 18.569 11.563 1.00 96.75 89 ARG A O 1
ATOM 671 N N . ALA A 1 90 ? 2.112 17.463 10.129 1.00 96.81 90 ALA A N 1
ATOM 672 C CA . ALA A 1 90 ? 2.250 18.568 9.189 1.00 96.81 90 ALA A CA 1
ATOM 673 C C . ALA A 1 90 ? 1.020 18.736 8.286 1.00 96.81 90 ALA A C 1
ATOM 675 O O . ALA A 1 90 ? 0.677 19.867 7.946 1.00 96.81 90 ALA A O 1
ATOM 676 N N . VAL A 1 91 ? 0.367 17.637 7.883 1.00 96.56 91 VAL A N 1
ATOM 677 C CA . VAL A 1 91 ? -0.635 17.675 6.797 1.00 96.56 91 VAL A CA 1
ATOM 678 C C . VAL A 1 91 ? -2.076 17.394 7.228 1.00 96.56 91 VAL A C 1
ATOM 680 O O . VAL A 1 91 ? -2.999 17.723 6.474 1.00 96.56 91 VAL A O 1
ATOM 683 N N . PHE A 1 92 ? -2.295 16.808 8.412 1.00 95.94 92 PHE A N 1
ATOM 684 C CA . PHE A 1 92 ? -3.638 16.535 8.933 1.00 95.94 92 PHE A CA 1
ATOM 685 C C . PHE A 1 92 ? -3.999 17.485 10.084 1.00 95.94 92 PHE A C 1
ATOM 687 O O . PHE A 1 92 ? -3.231 17.622 11.039 1.00 95.94 92 PHE A O 1
ATOM 694 N N . PRO A 1 93 ? -5.181 18.128 10.044 1.00 92.44 93 PRO A N 1
ATOM 695 C CA . PRO A 1 93 ? -5.626 19.004 11.119 1.00 92.44 93 PRO A CA 1
ATOM 696 C C . PRO A 1 93 ? -6.032 18.202 12.363 1.00 92.44 93 PRO A C 1
ATOM 698 O O . PRO A 1 93 ? -6.620 17.123 12.253 1.00 92.44 93 PRO A O 1
ATOM 701 N N . ALA A 1 94 ? -5.760 18.764 13.543 1.00 92.62 94 ALA A N 1
ATOM 702 C CA . ALA A 1 94 ? -6.167 18.193 14.824 1.00 92.62 94 ALA A CA 1
ATOM 703 C C . ALA A 1 94 ? -7.682 18.386 15.105 1.00 92.62 94 ALA A C 1
ATOM 705 O O . ALA A 1 94 ? -8.225 19.429 14.734 1.00 92.62 94 ALA A O 1
ATOM 706 N N . PRO A 1 95 ? -8.351 17.448 15.813 1.00 92.56 95 PRO A N 1
ATOM 707 C CA . PRO A 1 95 ? -7.839 16.131 16.199 1.00 92.56 95 PRO A CA 1
ATOM 708 C C . PRO A 1 95 ? -7.593 15.254 14.962 1.00 92.56 95 PRO A C 1
ATOM 710 O O . PRO A 1 95 ? -8.387 15.253 14.025 1.00 92.56 95 PRO A O 1
ATOM 713 N N . ILE A 1 96 ? -6.460 14.541 14.948 1.00 95.19 96 ILE A N 1
ATOM 714 C CA . ILE A 1 96 ? -6.012 13.808 13.757 1.00 95.19 96 ILE A CA 1
ATOM 715 C C . ILE A 1 96 ? -6.924 12.604 13.505 1.00 95.19 96 ILE A C 1
ATOM 717 O O . ILE A 1 96 ? -7.567 12.552 12.462 1.00 95.19 96 ILE A O 1
ATOM 721 N N . ALA A 1 97 ? -6.973 11.656 14.444 1.00 97.19 97 ALA A N 1
ATOM 722 C CA . ALA A 1 97 ? -7.750 10.420 14.364 1.00 97.19 97 ALA A CA 1
ATOM 723 C C . ALA A 1 97 ? -7.865 9.770 15.757 1.00 97.19 97 ALA A C 1
ATOM 725 O O . ALA A 1 97 ? -7.109 10.111 16.668 1.00 97.19 97 ALA A O 1
ATOM 726 N N . ASP A 1 98 ? -8.771 8.807 15.901 1.00 96.19 98 ASP A N 1
ATOM 727 C CA . ASP A 1 98 ? -8.916 7.961 17.092 1.00 96.19 98 ASP A CA 1
ATOM 728 C C . ASP A 1 98 ? -7.933 6.776 17.083 1.00 96.19 98 ASP A C 1
ATOM 730 O O . ASP A 1 98 ? -7.502 6.300 18.137 1.00 96.19 98 ASP A O 1
ATOM 734 N N . LEU A 1 99 ? -7.572 6.301 15.885 1.00 95.81 99 LEU A N 1
ATOM 735 C CA . LEU A 1 99 ? -6.663 5.180 15.639 1.00 95.81 99 LEU A CA 1
ATOM 736 C C . LEU A 1 99 ? -5.894 5.398 14.329 1.00 95.81 99 LEU A C 1
ATOM 738 O O . LEU A 1 99 ? -6.437 5.942 13.368 1.00 95.81 99 LEU A O 1
ATOM 742 N N . ALA A 1 100 ? -4.659 4.905 14.269 1.00 97.69 100 ALA A N 1
ATOM 743 C CA . ALA A 1 100 ? -3.876 4.812 13.044 1.00 97.69 100 ALA A CA 1
ATOM 744 C C . ALA A 1 100 ? -3.583 3.354 12.646 1.00 97.69 100 ALA A C 1
ATOM 746 O O . ALA A 1 100 ? -3.288 2.511 13.493 1.00 97.69 100 ALA A O 1
ATOM 747 N N . GLY A 1 101 ? -3.620 3.068 11.347 1.00 97.44 101 GLY A N 1
ATOM 748 C CA . GLY A 1 101 ? -3.059 1.865 10.744 1.00 97.44 101 GLY A CA 1
ATOM 749 C C . GLY A 1 101 ? -1.704 2.185 10.120 1.00 97.44 101 GLY A C 1
ATOM 750 O O . GLY A 1 101 ? -1.630 3.008 9.212 1.00 97.44 101 GLY A O 1
ATOM 751 N N . PHE A 1 102 ? -0.638 1.544 10.598 1.00 97.50 102 PHE A N 1
ATOM 752 C CA . PHE A 1 102 ? 0.736 1.806 10.177 1.00 97.50 102 PHE A CA 1
ATOM 753 C C . PHE A 1 102 ? 1.412 0.528 9.651 1.00 97.50 102 PHE A C 1
ATOM 755 O O . PHE A 1 102 ? 1.886 -0.289 10.443 1.00 97.50 102 PHE A O 1
ATOM 762 N N . PRO A 1 103 ? 1.450 0.319 8.321 1.00 94.25 103 PRO A N 1
ATOM 763 C CA . PRO A 1 103 ? 1.976 -0.910 7.731 1.00 94.25 103 PRO A CA 1
ATOM 764 C C . PRO A 1 103 ? 3.505 -0.941 7.661 1.00 94.25 103 PRO A C 1
ATOM 766 O O . PRO A 1 103 ? 4.073 -2.022 7.528 1.00 94.25 103 PRO A O 1
ATOM 769 N N . GLY A 1 104 ? 4.160 0.222 7.736 1.00 94.44 104 GLY A N 1
ATOM 770 C CA . GLY A 1 104 ? 5.592 0.352 7.488 1.00 94.44 104 GLY A CA 1
ATOM 771 C C . GLY A 1 104 ? 5.972 0.176 6.012 1.00 94.44 104 GLY A C 1
ATOM 772 O O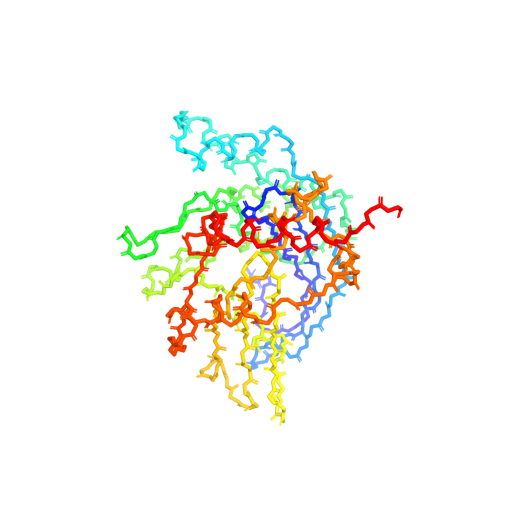 . GLY A 1 104 ? 5.117 0.089 5.131 1.00 94.44 104 GLY A O 1
ATOM 773 N N . GLN A 1 105 ? 7.276 0.104 5.746 1.00 92.69 105 GLN A N 1
ATOM 774 C CA . GLN A 1 105 ? 7.845 -0.134 4.419 1.00 92.69 105 GLN A CA 1
ATOM 775 C C . GLN A 1 105 ? 8.287 -1.589 4.296 1.00 92.69 105 GLN A C 1
ATOM 777 O O . GLN A 1 105 ? 9.093 -2.064 5.093 1.00 92.69 105 GLN A O 1
ATOM 782 N N . THR A 1 106 ? 7.825 -2.291 3.264 1.00 90.81 106 THR A N 1
ATOM 783 C CA . THR A 1 106 ? 8.265 -3.673 3.006 1.00 90.81 106 THR A CA 1
ATOM 784 C C . THR A 1 106 ? 9.730 -3.690 2.576 1.00 90.81 106 THR A C 1
ATOM 786 O O . THR A 1 106 ? 10.076 -3.041 1.590 1.00 90.81 106 THR A O 1
ATOM 789 N N . LEU A 1 107 ? 10.568 -4.432 3.309 1.00 88.06 107 LEU A N 1
ATOM 790 C CA . LEU A 1 107 ? 11.946 -4.738 2.905 1.00 88.06 107 LEU A CA 1
ATOM 791 C C . LEU A 1 107 ? 12.060 -6.120 2.278 1.00 88.06 107 LEU A C 1
ATOM 793 O O . LEU A 1 107 ? 12.798 -6.299 1.316 1.00 88.06 107 LEU A O 1
ATOM 797 N N . TRP A 1 108 ? 11.348 -7.093 2.843 1.00 86.94 108 TRP A N 1
ATOM 798 C CA . TRP A 1 108 ? 11.408 -8.471 2.387 1.00 86.94 108 TRP A CA 1
ATOM 799 C C . TRP A 1 108 ? 10.049 -9.139 2.507 1.00 86.94 108 TRP A C 1
ATOM 801 O O . TRP A 1 108 ? 9.294 -8.882 3.450 1.00 86.94 108 TRP A O 1
ATOM 811 N N . HIS A 1 109 ? 9.741 -10.001 1.549 1.00 85.38 109 HIS A N 1
ATOM 812 C CA . HIS A 1 109 ? 8.496 -10.743 1.498 1.00 85.38 109 HIS A CA 1
ATOM 813 C C . HIS A 1 109 ? 8.760 -12.101 0.851 1.00 85.38 109 HIS A C 1
ATOM 815 O O . HIS A 1 109 ? 9.070 -12.166 -0.334 1.00 85.38 109 HIS A O 1
ATOM 821 N N . ASP A 1 110 ? 8.691 -13.157 1.654 1.00 84.31 110 ASP A N 1
ATOM 822 C CA . ASP A 1 110 ? 8.948 -14.535 1.240 1.00 84.31 110 ASP A CA 1
ATOM 823 C C . ASP A 1 110 ? 8.032 -15.498 2.023 1.00 84.31 110 ASP A C 1
ATOM 825 O O . ASP A 1 110 ? 8.479 -16.188 2.946 1.00 84.31 110 ASP A O 1
ATOM 829 N N . PRO A 1 111 ? 6.718 -15.487 1.731 1.00 81.00 111 PRO A N 1
ATOM 830 C CA . PRO A 1 111 ? 5.748 -16.322 2.434 1.00 81.00 111 PRO A CA 1
ATOM 831 C C . PRO A 1 111 ? 5.884 -17.816 2.100 1.00 81.00 111 PRO A C 1
ATOM 833 O O . PRO A 1 111 ? 5.591 -18.648 2.952 1.00 81.00 111 PRO A O 1
ATOM 836 N N . GLU A 1 112 ? 6.337 -18.174 0.894 1.00 82.00 112 GLU A N 1
ATOM 837 C CA . GLU A 1 112 ? 6.457 -19.576 0.458 1.00 82.00 112 GLU A CA 1
ATOM 838 C C . GLU A 1 112 ? 7.811 -20.209 0.800 1.00 82.00 112 GLU A C 1
ATOM 840 O O . GLU A 1 112 ? 7.877 -21.418 1.023 1.00 82.00 112 GLU A O 1
ATOM 845 N N . GLY A 1 113 ? 8.889 -19.420 0.835 1.00 86.31 113 GLY A N 1
ATOM 846 C CA . GLY A 1 113 ? 10.217 -19.893 1.210 1.00 86.31 113 GLY A CA 1
ATOM 847 C C . GLY A 1 113 ? 10.372 -19.948 2.724 1.00 86.31 113 GLY A C 1
ATOM 848 O O . GLY A 1 113 ? 10.120 -20.969 3.362 1.00 86.31 113 GLY A O 1
ATOM 849 N N . ALA A 1 114 ? 10.817 -18.843 3.314 1.00 86.69 114 ALA A N 1
ATOM 850 C CA . ALA A 1 114 ? 11.090 -18.760 4.746 1.00 86.69 114 ALA A CA 1
ATOM 851 C C . ALA A 1 114 ? 9.847 -18.483 5.616 1.00 86.69 114 ALA A C 1
ATOM 853 O O . ALA A 1 114 ? 9.978 -18.391 6.838 1.00 86.69 114 ALA A O 1
ATOM 854 N N . GLY A 1 115 ? 8.655 -18.341 5.023 1.00 88.44 115 GLY A N 1
ATOM 855 C CA . GLY A 1 115 ? 7.420 -18.086 5.768 1.00 88.44 115 GLY A CA 1
ATOM 856 C C . GLY A 1 115 ? 7.438 -16.740 6.487 1.00 88.44 115 GLY A C 1
ATOM 857 O O . GLY A 1 115 ? 6.993 -16.641 7.631 1.00 88.44 115 GLY A O 1
ATOM 858 N N . LEU A 1 116 ? 7.993 -15.703 5.851 1.00 89.19 116 LEU A N 1
ATOM 859 C CA . LEU A 1 116 ? 8.190 -14.405 6.489 1.00 89.19 116 LEU A CA 1
ATOM 860 C C . LEU A 1 116 ? 7.796 -13.224 5.606 1.00 89.19 116 LEU A C 1
ATOM 862 O O . LEU A 1 116 ? 7.859 -13.239 4.379 1.00 89.19 116 LEU A O 1
ATOM 866 N N . SER A 1 117 ? 7.410 -12.145 6.272 1.00 88.25 117 SER A N 1
ATOM 867 C CA . SER A 1 117 ? 7.167 -10.845 5.666 1.00 88.25 117 SER A CA 1
ATOM 868 C C . SER A 1 117 ? 7.658 -9.800 6.645 1.00 88.25 117 SER A C 1
ATOM 870 O O . SER A 1 117 ? 7.270 -9.824 7.812 1.00 88.25 117 SER A O 1
ATOM 872 N N . PHE A 1 118 ? 8.536 -8.913 6.188 1.00 91.75 118 PHE A N 1
ATOM 873 C CA . PHE A 1 118 ? 9.195 -7.958 7.060 1.00 91.75 118 PHE A CA 1
ATOM 874 C C . PHE A 1 118 ? 9.040 -6.522 6.565 1.00 91.75 118 PHE A C 1
ATOM 876 O O . PHE A 1 118 ? 9.390 -6.179 5.427 1.00 91.75 118 PHE A O 1
ATOM 883 N N . GLN A 1 119 ? 8.492 -5.682 7.443 1.00 93.50 119 GLN A N 1
ATOM 884 C CA . GLN A 1 119 ? 8.281 -4.262 7.210 1.00 93.50 119 GLN A CA 1
ATOM 885 C C . GLN A 1 119 ? 9.073 -3.447 8.240 1.00 93.50 119 GLN A C 1
ATOM 887 O O . GLN A 1 119 ? 8.967 -3.678 9.443 1.00 93.50 119 GLN A O 1
ATOM 892 N N . ILE A 1 120 ? 9.869 -2.482 7.778 1.00 94.38 120 ILE A N 1
ATOM 893 C CA . ILE A 1 120 ? 10.487 -1.482 8.659 1.00 94.38 120 ILE A CA 1
ATOM 894 C C . ILE A 1 120 ? 9.516 -0.348 8.970 1.00 94.38 120 ILE A C 1
ATOM 896 O O . ILE A 1 120 ? 8.536 -0.145 8.264 1.00 94.38 120 ILE A O 1
ATOM 900 N N . GLY A 1 121 ? 9.834 0.441 9.995 1.00 95.94 121 GLY A N 1
ATOM 901 C CA . GLY A 1 121 ? 8.908 1.403 10.571 1.00 95.94 121 GLY A CA 1
ATOM 902 C C . GLY A 1 121 ? 8.293 0.792 11.816 1.00 95.94 121 GLY A C 1
ATOM 903 O O . GLY A 1 121 ? 7.376 -0.012 11.717 1.00 95.94 121 GLY A O 1
ATOM 904 N N . SER A 1 122 ? 8.785 1.179 12.990 1.00 97.62 122 SER A N 1
ATOM 905 C CA . SER A 1 122 ? 8.262 0.682 14.266 1.00 97.62 122 SER A CA 1
ATOM 906 C C . SER A 1 122 ? 6.855 1.229 14.544 1.00 97.62 122 SER A C 1
ATOM 908 O O . SER A 1 122 ? 6.727 2.441 14.756 1.00 97.62 122 SER A O 1
ATOM 910 N N . PRO A 1 123 ? 5.809 0.382 14.649 1.00 97.38 123 PRO A N 1
ATOM 911 C CA . PRO A 1 123 ? 4.481 0.840 15.063 1.00 97.38 123 PRO A CA 1
ATOM 912 C C . PRO A 1 123 ? 4.488 1.423 16.477 1.00 97.38 123 PRO A C 1
ATOM 914 O O . PRO A 1 123 ? 3.810 2.412 16.741 1.00 97.38 123 PRO A O 1
ATOM 917 N N . ALA A 1 124 ? 5.314 0.871 17.373 1.00 97.88 124 ALA A N 1
ATOM 918 C CA . ALA A 1 124 ? 5.478 1.385 18.731 1.00 97.88 124 ALA A CA 1
ATOM 919 C C . ALA A 1 124 ? 6.117 2.785 18.748 1.00 97.88 124 ALA A C 1
ATOM 921 O O . ALA A 1 124 ? 5.647 3.675 19.465 1.00 97.88 124 ALA A O 1
ATOM 922 N N . ALA A 1 125 ? 7.157 3.015 17.936 1.00 98.25 125 ALA A N 1
ATOM 923 C CA . ALA A 1 125 ? 7.744 4.347 17.811 1.00 98.25 125 ALA A CA 1
ATOM 924 C C . ALA A 1 125 ? 6.757 5.330 17.171 1.00 98.25 125 ALA A C 1
ATOM 926 O O . ALA A 1 125 ? 6.617 6.444 17.667 1.00 98.25 125 ALA A O 1
ATOM 927 N N . PHE A 1 126 ? 6.032 4.921 16.124 1.00 98.50 126 PHE A N 1
ATOM 928 C CA . PHE A 1 126 ? 5.022 5.771 15.495 1.00 98.50 126 PHE A CA 1
ATOM 929 C C . PHE A 1 126 ? 3.915 6.146 16.489 1.00 98.50 126 PHE A C 1
ATOM 931 O O . PHE A 1 126 ? 3.605 7.328 16.620 1.00 98.50 126 PHE A O 1
ATOM 938 N N . ALA A 1 127 ? 3.380 5.186 17.250 1.00 98.19 127 ALA A N 1
ATOM 939 C CA . ALA A 1 127 ? 2.371 5.442 18.281 1.00 98.19 127 ALA A CA 1
ATOM 940 C C . ALA A 1 127 ? 2.865 6.457 19.322 1.00 98.19 127 ALA A C 1
ATOM 942 O O . ALA A 1 127 ? 2.162 7.403 19.674 1.00 98.19 127 ALA A O 1
ATOM 943 N N . THR A 1 128 ? 4.115 6.297 19.768 1.00 98.31 128 THR A N 1
ATOM 944 C CA . THR A 1 128 ? 4.744 7.189 20.751 1.00 98.31 128 THR A CA 1
ATOM 945 C C . THR A 1 128 ? 4.943 8.602 20.196 1.00 98.31 128 THR A C 1
ATOM 947 O O . THR A 1 128 ? 4.698 9.582 20.894 1.00 98.31 128 THR A O 1
ATOM 950 N N . LEU A 1 129 ? 5.381 8.728 18.940 1.00 98.25 129 LEU A N 1
ATOM 951 C CA . LEU A 1 129 ? 5.723 10.010 18.312 1.00 98.25 129 LEU A CA 1
ATOM 952 C C . LEU A 1 129 ? 4.505 10.772 17.770 1.00 98.25 129 LEU A C 1
ATOM 954 O O . LEU A 1 129 ? 4.527 12.004 17.718 1.00 98.25 129 LEU A O 1
ATOM 958 N N . SER A 1 130 ? 3.465 10.061 17.336 1.00 97.19 130 SER A N 1
ATOM 959 C CA . SER A 1 130 ? 2.213 10.648 16.838 1.00 97.19 130 SER A CA 1
ATOM 960 C C . SER A 1 130 ? 1.198 10.908 17.952 1.00 97.19 130 SER A C 1
ATOM 962 O O . SER A 1 130 ? 0.317 11.747 17.786 1.00 97.19 130 SER A O 1
ATOM 964 N N . GLY A 1 131 ? 1.309 10.196 19.079 1.00 96.56 131 GLY A N 1
ATOM 965 C CA . GLY A 1 131 ? 0.301 10.193 20.139 1.00 96.56 131 GLY A CA 1
ATOM 966 C C . GLY A 1 131 ? -0.971 9.418 19.775 1.00 96.56 131 GLY A C 1
ATOM 967 O O . GLY A 1 131 ? -1.945 9.475 20.525 1.00 96.56 131 GLY A O 1
ATOM 968 N N . LEU A 1 132 ? -0.979 8.703 18.645 1.00 96.94 132 LEU A N 1
ATOM 969 C CA . LEU A 1 132 ? -2.124 7.935 18.171 1.00 96.94 132 LEU A CA 1
ATOM 970 C C . LEU A 1 132 ? -2.006 6.467 18.598 1.00 96.94 132 LEU A C 1
ATOM 972 O O . LEU A 1 132 ? -0.967 5.835 18.369 1.00 96.94 132 LEU A O 1
ATOM 976 N N . PRO A 1 133 ? -3.076 5.866 19.146 1.00 96.88 133 PRO A N 1
ATOM 977 C CA . PRO A 1 133 ? -3.191 4.415 19.186 1.00 96.88 133 PRO A CA 1
ATOM 978 C C . PRO A 1 133 ? -2.965 3.849 17.779 1.00 96.88 133 PRO A C 1
ATOM 980 O O . PRO A 1 133 ? -3.524 4.359 16.811 1.00 96.88 133 PRO A O 1
ATOM 983 N N . THR A 1 134 ? -2.108 2.837 17.655 1.00 97.25 134 THR A N 1
ATOM 984 C CA . THR A 1 134 ? -1.625 2.362 16.351 1.00 97.25 134 THR A CA 1
ATOM 985 C C . THR A 1 134 ? -1.751 0.850 16.242 1.00 97.25 134 THR A C 1
ATOM 987 O O . THR A 1 134 ? -1.318 0.127 17.138 1.00 97.25 134 THR A O 1
ATOM 990 N N . VAL A 1 135 ? -2.301 0.382 15.123 1.00 96.12 135 VAL A N 1
ATOM 991 C CA . VAL A 1 135 ? -2.240 -1.015 14.677 1.00 96.12 135 VAL A CA 1
ATOM 992 C C . VAL A 1 135 ? -1.205 -1.105 13.559 1.00 96.12 135 VAL A C 1
ATOM 994 O O . VAL A 1 135 ? -1.214 -0.282 12.648 1.00 96.12 135 VAL A O 1
ATOM 997 N N . GLY A 1 136 ? -0.312 -2.088 13.620 1.00 95.00 136 GLY A N 1
ATOM 998 C CA . GLY A 1 136 ? 0.687 -2.343 12.583 1.00 95.00 136 GLY A CA 1
ATOM 999 C C . GLY A 1 136 ? 0.910 -3.836 12.375 1.00 95.00 136 GLY A C 1
ATOM 1000 O O . GLY A 1 136 ? 0.135 -4.646 12.874 1.00 95.00 136 GLY A O 1
ATOM 1001 N N . GLU A 1 137 ? 1.968 -4.184 11.638 1.00 90.44 137 GLU A N 1
ATOM 1002 C CA . GLU A 1 137 ? 2.361 -5.577 11.355 1.00 90.44 137 GLU A CA 1
ATOM 1003 C C . GLU A 1 137 ? 1.244 -6.414 10.710 1.00 90.44 137 GLU A C 1
ATOM 1005 O O . GLU A 1 137 ? 0.970 -7.538 11.108 1.00 90.44 137 GLU A O 1
ATOM 1010 N N . PHE A 1 138 ? 0.585 -5.880 9.679 1.00 92.88 138 PHE A N 1
ATOM 1011 C CA . PHE A 1 138 ? -0.575 -6.540 9.067 1.00 92.88 138 PHE A CA 1
ATOM 1012 C C . PHE A 1 138 ? -0.246 -7.832 8.303 1.00 92.88 138 PHE A C 1
ATOM 1014 O O . PHE A 1 138 ? -1.112 -8.691 8.162 1.00 92.88 138 PHE A O 1
ATOM 1021 N N . ARG A 1 139 ? 0.974 -7.966 7.761 1.00 91.62 139 ARG A N 1
ATOM 1022 C CA . ARG A 1 139 ? 1.317 -9.060 6.834 1.00 91.62 139 ARG A CA 1
ATOM 1023 C C . ARG A 1 139 ? 1.796 -10.319 7.539 1.00 91.62 139 ARG A C 1
ATOM 1025 O O . ARG A 1 139 ? 1.389 -11.410 7.163 1.00 91.62 139 ARG A O 1
ATOM 1032 N N . LEU A 1 140 ? 2.684 -10.177 8.523 1.00 92.31 140 LEU A N 1
ATOM 1033 C CA . LEU A 1 140 ? 3.324 -11.319 9.176 1.00 92.31 140 LEU A CA 1
ATOM 1034 C C . LEU A 1 140 ? 2.315 -12.267 9.857 1.00 92.31 140 LEU A C 1
ATOM 1036 O O . LEU A 1 140 ? 2.457 -13.471 9.666 1.00 92.31 140 LEU A O 1
ATOM 1040 N N . PRO A 1 141 ? 1.275 -11.790 10.571 1.00 93.31 141 PRO A N 1
ATOM 1041 C CA . PRO A 1 141 ? 0.260 -12.671 11.144 1.00 93.31 141 PRO A CA 1
ATOM 1042 C C . PRO A 1 141 ? -0.473 -13.520 10.101 1.00 93.31 141 PRO A C 1
ATOM 1044 O O . PRO A 1 141 ? -0.736 -14.688 10.366 1.00 93.31 141 PRO A O 1
ATOM 1047 N N . ASP A 1 142 ? -0.764 -12.966 8.918 1.00 89.25 142 ASP A N 1
ATOM 1048 C CA . ASP A 1 142 ? -1.382 -13.721 7.820 1.00 89.25 142 ASP A CA 1
ATOM 1049 C C . ASP A 1 142 ? -0.435 -14.809 7.295 1.00 89.25 142 ASP A C 1
ATOM 1051 O O . ASP A 1 142 ? -0.837 -15.963 7.176 1.00 89.25 142 ASP A O 1
ATOM 1055 N N . VAL A 1 143 ? 0.849 -14.484 7.091 1.00 88.62 143 VAL A N 1
ATOM 1056 C CA . VAL A 1 143 ? 1.868 -15.473 6.687 1.00 88.62 143 VAL A CA 1
ATOM 1057 C C . VAL A 1 143 ? 2.005 -16.596 7.719 1.00 88.62 143 VAL A C 1
ATOM 1059 O O . VAL A 1 143 ? 1.989 -17.772 7.365 1.00 88.62 143 VAL A O 1
ATOM 1062 N N . LEU A 1 144 ? 2.074 -16.258 9.009 1.00 91.75 144 LEU A N 1
ATOM 1063 C CA . LEU A 1 144 ? 2.174 -17.247 10.090 1.00 91.75 144 LEU A CA 1
ATOM 1064 C C . LEU A 1 144 ? 0.905 -18.100 10.243 1.00 91.75 144 LEU A C 1
ATOM 1066 O O . LEU A 1 144 ? 0.977 -19.209 10.770 1.00 91.75 144 LEU A O 1
ATOM 1070 N N . ALA A 1 145 ? -0.243 -17.614 9.768 1.00 90.62 145 ALA A N 1
ATOM 1071 C CA . ALA A 1 145 ? -1.486 -18.375 9.684 1.00 90.62 145 ALA A CA 1
ATOM 1072 C C . ALA A 1 145 ? -1.577 -19.264 8.423 1.00 90.62 145 ALA A C 1
ATOM 1074 O O . ALA A 1 145 ? -2.606 -19.904 8.204 1.00 90.62 145 ALA A O 1
ATOM 1075 N N . GLY A 1 146 ? -0.521 -19.326 7.602 1.00 85.50 146 GLY A N 1
ATOM 1076 C CA . GLY A 1 146 ? -0.480 -20.081 6.345 1.00 85.50 146 GLY A CA 1
ATOM 1077 C C . GLY A 1 146 ? -1.020 -19.315 5.132 1.00 85.50 146 GLY A C 1
ATOM 1078 O O . GLY A 1 146 ? -1.181 -19.901 4.061 1.00 85.50 146 GLY A O 1
ATOM 1079 N N . GLY A 1 147 ? -1.320 -18.025 5.296 1.00 83.62 147 GLY A N 1
ATOM 1080 C CA . GLY A 1 147 ? -1.636 -17.102 4.214 1.00 83.62 147 GLY A CA 1
ATOM 1081 C C . GLY A 1 147 ? -0.387 -16.616 3.475 1.00 83.62 147 GLY A C 1
ATOM 1082 O O . GLY A 1 147 ? 0.735 -17.055 3.720 1.00 83.62 147 GLY A O 1
ATOM 1083 N N . GLN A 1 148 ? -0.584 -15.688 2.543 1.00 79.19 148 GLN A N 1
ATOM 1084 C CA . GLN A 1 148 ? 0.489 -15.150 1.697 1.00 79.19 148 GLN A CA 1
ATOM 1085 C C . GLN A 1 148 ? 1.007 -13.792 2.191 1.00 79.19 148 GLN A C 1
ATOM 1087 O O . GLN A 1 148 ? 1.994 -13.287 1.680 1.00 79.19 148 GLN A O 1
ATOM 1092 N N . GLY A 1 149 ? 0.358 -13.143 3.160 1.00 82.75 149 GLY A N 1
ATOM 1093 C CA . GLY A 1 149 ? 0.685 -11.790 3.631 1.00 82.75 149 GLY A CA 1
ATOM 1094 C C . GLY A 1 149 ? 0.397 -10.678 2.615 1.00 82.75 149 GLY A C 1
ATOM 1095 O O . GLY A 1 149 ? 0.681 -9.501 2.880 1.00 82.75 149 GLY A O 1
ATOM 1096 N N . ALA A 1 150 ? -0.126 -11.033 1.440 1.00 78.50 150 ALA A N 1
ATOM 1097 C CA . ALA A 1 150 ? -0.492 -10.151 0.342 1.00 78.50 150 ALA A CA 1
ATOM 1098 C C . ALA A 1 150 ? -1.355 -10.891 -0.712 1.00 78.50 150 ALA A C 1
ATOM 1100 O O . ALA A 1 150 ? -1.197 -12.099 -0.874 1.00 78.50 150 ALA A O 1
ATOM 1101 N N . PRO A 1 151 ? -2.193 -10.167 -1.485 1.00 73.38 151 PRO A N 1
ATOM 1102 C CA . PRO A 1 151 ? -2.672 -8.815 -1.203 1.00 73.38 151 PRO A CA 1
ATOM 1103 C C . PRO A 1 151 ? -3.672 -8.830 -0.033 1.00 73.38 151 PRO A C 1
ATOM 1105 O O . PRO A 1 151 ? -4.553 -9.677 0.025 1.00 73.38 151 PRO A O 1
ATOM 1108 N N . LEU A 1 152 ? -3.566 -7.863 0.887 1.00 81.12 152 LEU A N 1
ATOM 1109 C CA . LEU A 1 152 ? -4.535 -7.689 1.989 1.00 81.12 152 LEU A CA 1
ATOM 1110 C C . LEU A 1 152 ? -5.738 -6.813 1.590 1.00 81.12 152 LEU A C 1
ATOM 1112 O O . LEU A 1 152 ? -6.746 -6.759 2.291 1.00 81.12 152 LEU A O 1
ATOM 1116 N N . VAL A 1 153 ? -5.632 -6.140 0.441 1.00 83.56 153 VAL A N 1
ATOM 1117 C CA . VAL A 1 153 ? -6.649 -5.246 -0.128 1.00 83.56 153 VAL A CA 1
ATOM 1118 C C . VAL A 1 153 ? -8.014 -5.921 -0.334 1.00 83.56 153 VAL A C 1
ATOM 1120 O O . VAL A 1 153 ? -9.002 -5.282 0.010 1.00 83.56 153 VAL A O 1
ATOM 1123 N N . PRO A 1 154 ? -8.134 -7.196 -0.764 1.00 83.38 154 PRO A N 1
ATOM 1124 C CA . PRO A 1 154 ? -9.442 -7.824 -0.969 1.00 83.38 154 PRO A CA 1
ATOM 1125 C C . PRO A 1 154 ? -10.346 -7.829 0.272 1.00 83.38 154 PRO A C 1
ATOM 1127 O O . PRO A 1 154 ? -11.567 -7.756 0.143 1.00 83.38 154 PRO A O 1
ATOM 1130 N N . LEU A 1 155 ? -9.770 -7.879 1.480 1.00 83.88 155 LEU A N 1
ATOM 1131 C CA . LEU A 1 155 ? -10.543 -7.747 2.716 1.00 83.88 155 LEU A CA 1
ATOM 1132 C C . LEU A 1 155 ? -11.093 -6.325 2.877 1.00 83.88 155 LEU A C 1
ATOM 1134 O O . LEU A 1 155 ? -12.267 -6.157 3.202 1.00 83.88 155 LEU A O 1
ATOM 1138 N N . ALA A 1 156 ? -10.264 -5.308 2.630 1.00 86.19 156 ALA A N 1
ATOM 1139 C CA . ALA A 1 156 ? -10.699 -3.916 2.651 1.00 86.19 156 ALA A CA 1
ATOM 1140 C C . ALA A 1 156 ? -11.767 -3.660 1.578 1.00 86.19 156 ALA A C 1
ATOM 1142 O O . ALA A 1 156 ? -12.817 -3.108 1.893 1.00 86.19 156 ALA A O 1
ATOM 1143 N N . ASP A 1 157 ? -11.564 -4.153 0.355 1.00 88.00 157 ASP A N 1
ATOM 1144 C CA . ASP A 1 157 ? -12.538 -4.070 -0.735 1.00 88.00 157 ASP A CA 1
ATOM 1145 C C . ASP A 1 157 ? -13.885 -4.667 -0.320 1.00 88.00 15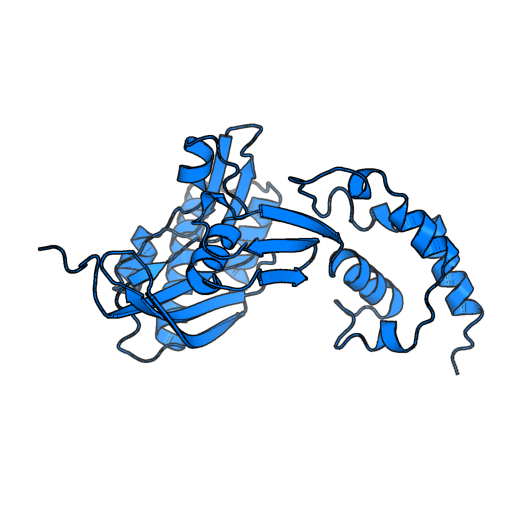7 ASP A C 1
ATOM 1147 O O . ASP A 1 157 ? -14.932 -4.048 -0.500 1.00 88.00 157 ASP A O 1
ATOM 1151 N N . ALA A 1 158 ? -13.871 -5.849 0.296 1.00 86.12 158 ALA A N 1
ATOM 1152 C CA . ALA A 1 158 ? -15.085 -6.505 0.764 1.00 86.12 158 ALA A CA 1
ATOM 1153 C C . ALA A 1 158 ? -15.793 -5.723 1.877 1.00 86.12 158 ALA A C 1
ATOM 1155 O O . ALA A 1 158 ? -17.022 -5.649 1.890 1.00 86.12 158 ALA A O 1
ATOM 1156 N N . LEU A 1 159 ? -15.043 -5.134 2.809 1.00 85.94 159 LEU A N 1
ATOM 1157 C CA . LEU A 1 159 ? -15.611 -4.347 3.904 1.00 85.94 159 LEU A CA 1
ATOM 1158 C C . LEU A 1 159 ? -16.177 -3.008 3.417 1.00 85.94 159 LEU A C 1
ATOM 1160 O O . LEU A 1 159 ? -17.250 -2.606 3.860 1.00 85.94 159 LEU A O 1
ATOM 1164 N N . LEU A 1 160 ? -15.480 -2.335 2.501 1.00 87.31 160 LEU A N 1
ATOM 1165 C CA . LEU A 1 160 ? -15.818 -0.987 2.044 1.00 87.31 160 LEU A CA 1
ATOM 1166 C C . LEU A 1 160 ? -16.828 -0.990 0.892 1.00 87.31 160 LEU A C 1
ATOM 1168 O O . LEU A 1 160 ? -17.693 -0.119 0.816 1.00 87.31 160 LEU A O 1
ATOM 1172 N N . HIS A 1 161 ? -16.739 -1.958 -0.014 1.00 88.19 161 HIS A N 1
ATOM 1173 C CA . HIS A 1 161 ? -17.435 -1.901 -1.296 1.00 88.19 161 HIS A CA 1
ATOM 1174 C C . HIS A 1 161 ? -18.426 -3.034 -1.516 1.00 88.19 161 HIS A C 1
ATOM 1176 O O . HIS A 1 161 ? -18.981 -3.107 -2.607 1.00 88.19 161 HIS A O 1
ATOM 1182 N N . ARG A 1 162 ? -18.727 -3.890 -0.537 1.00 85.75 162 ARG A N 1
ATOM 1183 C CA . ARG A 1 162 ? -19.807 -4.877 -0.706 1.00 85.75 162 ARG A CA 1
ATOM 1184 C C . ARG A 1 162 ? -21.164 -4.220 -0.965 1.00 85.75 162 ARG A C 1
ATOM 1186 O O . ARG A 1 162 ? -21.451 -3.124 -0.487 1.00 85.75 162 ARG A O 1
ATOM 1193 N N . ASP A 1 163 ? -22.016 -4.952 -1.670 1.00 86.75 163 ASP A N 1
ATOM 1194 C CA . ASP A 1 163 ? -23.419 -4.606 -1.864 1.00 86.75 163 ASP A CA 1
ATOM 1195 C C . ASP A 1 163 ? -24.312 -5.815 -1.556 1.00 86.75 163 ASP A C 1
ATOM 1197 O O . ASP A 1 163 ? -23.907 -6.975 -1.688 1.00 86.75 163 ASP A O 1
ATOM 1201 N N . ALA A 1 164 ? -25.530 -5.561 -1.086 1.00 86.69 164 ALA A N 1
ATOM 1202 C CA . ALA A 1 164 ? -26.477 -6.627 -0.772 1.00 86.69 164 ALA A CA 1
ATOM 1203 C C . ALA A 1 164 ? -27.125 -7.233 -2.029 1.00 86.69 164 ALA A C 1
ATOM 1205 O O . ALA A 1 164 ? -27.640 -8.348 -1.966 1.00 86.69 164 ALA A O 1
ATOM 1206 N N . ARG A 1 165 ? -27.131 -6.502 -3.148 1.00 90.38 165 ARG A N 1
ATOM 1207 C CA . ARG A 1 165 ? -27.894 -6.823 -4.363 1.00 90.38 165 ARG A CA 1
ATOM 1208 C C . ARG A 1 165 ? -27.015 -6.975 -5.595 1.00 90.38 165 ARG A C 1
ATOM 1210 O O . ARG A 1 165 ? -27.388 -7.718 -6.498 1.00 90.38 165 ARG A O 1
ATOM 1217 N N . GLU A 1 166 ? -25.862 -6.317 -5.628 1.00 92.00 166 GLU A N 1
ATOM 1218 C CA . GLU A 1 166 ? -25.011 -6.268 -6.817 1.00 92.00 166 GLU A CA 1
ATOM 1219 C C . GLU A 1 166 ? -23.666 -6.973 -6.632 1.00 92.00 166 GLU A C 1
ATOM 1221 O O . GLU A 1 166 ? -23.062 -6.952 -5.560 1.00 92.00 166 GLU A O 1
ATOM 1226 N N . THR A 1 167 ? -23.175 -7.569 -7.721 1.00 92.56 167 THR A N 1
ATOM 1227 C CA . THR A 1 167 ? -21.771 -7.970 -7.823 1.00 92.56 167 THR A CA 1
ATOM 1228 C C . THR A 1 167 ? -20.942 -6.738 -8.157 1.00 92.56 167 THR A C 1
ATOM 1230 O O . THR A 1 167 ? -21.231 -6.059 -9.141 1.00 92.56 167 THR A O 1
ATOM 1233 N N . ARG A 1 168 ? -19.876 -6.483 -7.400 1.00 93.50 168 ARG A N 1
ATOM 1234 C CA . ARG A 1 168 ? -18.920 -5.408 -7.691 1.00 93.50 168 ARG A CA 1
ATOM 1235 C C . ARG A 1 168 ? -17.565 -5.974 -8.080 1.00 93.50 168 ARG A C 1
ATOM 1237 O O . ARG A 1 168 ? -17.124 -6.992 -7.552 1.00 93.50 168 ARG A O 1
ATOM 1244 N N . VAL A 1 169 ? -16.922 -5.301 -9.025 1.00 93.25 169 VAL A N 1
ATOM 1245 C CA . VAL A 1 169 ? -15.550 -5.572 -9.449 1.00 93.25 169 VAL A CA 1
ATOM 1246 C C . VAL A 1 169 ? -14.727 -4.339 -9.137 1.00 93.25 169 VAL A C 1
ATOM 1248 O O . VAL A 1 169 ? -15.036 -3.253 -9.621 1.00 93.25 169 VAL A O 1
ATOM 1251 N N . LEU A 1 170 ? -13.684 -4.520 -8.341 1.00 93.06 170 LEU A N 1
ATOM 1252 C CA . LEU A 1 170 ? -12.677 -3.502 -8.098 1.00 93.06 170 LEU A CA 1
ATOM 1253 C C . LEU A 1 170 ? -11.459 -3.876 -8.920 1.00 93.06 170 LEU A C 1
ATOM 1255 O O . LEU A 1 170 ? -10.949 -4.981 -8.775 1.00 93.06 170 LEU A O 1
ATOM 1259 N N . LEU A 1 171 ? -11.045 -2.986 -9.818 1.00 93.38 171 LEU A N 1
ATOM 1260 C CA . LEU A 1 171 ? -9.900 -3.182 -10.699 1.00 93.38 171 LEU A CA 1
ATOM 1261 C C . LEU A 1 171 ? -8.834 -2.150 -10.344 1.00 93.38 171 LEU A C 1
ATOM 1263 O O . LEU A 1 171 ? -9.022 -0.956 -10.574 1.00 93.38 171 LEU A O 1
ATOM 1267 N N . ASN A 1 172 ? -7.711 -2.618 -9.814 1.00 89.38 172 ASN A N 1
ATOM 1268 C CA . ASN A 1 172 ? -6.526 -1.802 -9.608 1.00 89.38 172 ASN A CA 1
ATOM 1269 C C . ASN A 1 172 ? -5.587 -1.956 -10.809 1.00 89.38 172 ASN A C 1
ATOM 1271 O O . ASN A 1 172 ? -5.223 -3.074 -11.171 1.00 89.38 172 ASN A O 1
ATOM 1275 N N . ILE A 1 173 ? -5.159 -0.837 -11.398 1.00 92.25 173 ILE A N 1
ATOM 1276 C CA . ILE A 1 173 ? -4.217 -0.800 -12.526 1.00 92.25 173 ILE A CA 1
ATOM 1277 C C . ILE A 1 173 ? -2.911 -0.157 -12.046 1.00 92.25 173 ILE A C 1
ATOM 1279 O O . ILE A 1 173 ? -2.629 1.010 -12.312 1.00 92.25 173 ILE A O 1
ATOM 1283 N N . GLY A 1 174 ? -2.128 -0.930 -11.290 1.00 85.94 174 GLY A N 1
ATOM 1284 C CA . GLY A 1 174 ? -0.767 -0.569 -10.890 1.00 85.94 174 GLY A CA 1
ATOM 1285 C C . GLY A 1 174 ? 0.262 -1.015 -11.932 1.00 85.94 174 GLY A C 1
ATOM 1286 O O . GLY A 1 174 ? -0.045 -1.133 -13.114 1.00 85.94 174 GLY A O 1
ATOM 1287 N N . GLY A 1 175 ? 1.492 -1.329 -11.510 1.00 83.81 175 GLY A N 1
ATOM 1288 C CA . GLY A 1 175 ? 2.466 -1.980 -12.401 1.00 83.81 175 GLY A CA 1
ATOM 1289 C C . GLY A 1 175 ? 1.938 -3.314 -12.951 1.00 83.81 175 GLY A C 1
ATOM 1290 O O . GLY A 1 175 ? 2.016 -3.565 -14.154 1.00 83.81 175 GLY A O 1
ATOM 1291 N N . ILE A 1 176 ? 1.330 -4.110 -12.071 1.00 85.81 176 ILE A N 1
ATOM 1292 C CA . ILE A 1 176 ? 0.481 -5.262 -12.385 1.00 85.81 176 ILE A CA 1
ATOM 1293 C C . ILE A 1 176 ? -0.964 -4.870 -12.087 1.00 85.81 176 ILE A C 1
ATOM 1295 O O . ILE A 1 176 ? -1.231 -4.176 -11.101 1.00 85.81 176 ILE A O 1
ATOM 1299 N N . ALA A 1 177 ? -1.877 -5.284 -12.959 1.00 91.00 177 ALA A N 1
ATOM 1300 C CA . ALA A 1 177 ? -3.302 -5.103 -12.763 1.00 91.00 177 ALA A CA 1
ATOM 1301 C C . ALA A 1 177 ? -3.877 -6.291 -11.986 1.00 91.00 177 ALA A C 1
ATOM 1303 O O . ALA A 1 177 ? -3.548 -7.447 -12.266 1.00 91.00 177 ALA A O 1
ATOM 1304 N N . ASN A 1 178 ? -4.747 -6.005 -11.023 1.00 88.88 178 ASN A N 1
ATOM 1305 C CA . ASN A 1 178 ? -5.433 -7.014 -10.226 1.00 88.88 178 ASN A CA 1
ATOM 1306 C C . ASN A 1 178 ? -6.898 -6.646 -10.043 1.00 88.88 178 ASN A C 1
ATOM 1308 O O . ASN A 1 178 ? -7.251 -5.465 -10.073 1.00 88.88 178 ASN A O 1
ATOM 1312 N N . LEU A 1 179 ? -7.747 -7.661 -9.882 1.00 91.50 179 LEU A N 1
ATOM 1313 C CA . LEU A 1 179 ? -9.146 -7.439 -9.545 1.00 91.50 179 LEU A CA 1
ATOM 1314 C C . LEU A 1 179 ? -9.541 -8.135 -8.246 1.00 91.50 179 LEU A C 1
ATOM 1316 O O . LEU A 1 179 ? -9.080 -9.239 -7.952 1.00 91.50 179 LEU A O 1
ATOM 1320 N N . THR A 1 180 ? -10.508 -7.527 -7.567 1.00 91.44 180 THR A N 1
ATOM 1321 C CA . THR A 1 180 ? -11.322 -8.142 -6.522 1.00 91.44 180 THR A CA 1
ATOM 1322 C C . THR A 1 180 ? -12.772 -8.230 -6.998 1.00 91.44 180 THR A C 1
ATOM 1324 O O . THR A 1 180 ? -13.399 -7.229 -7.347 1.00 91.44 180 THR A O 1
ATOM 1327 N N . LEU A 1 181 ? -13.328 -9.440 -7.004 1.00 91.94 181 LEU A N 1
ATOM 1328 C CA . LEU A 1 181 ? -14.728 -9.733 -7.288 1.00 91.94 181 LEU A CA 1
ATOM 1329 C C . LEU A 1 181 ? -15.497 -9.915 -5.974 1.00 91.94 181 LEU A C 1
ATOM 1331 O O . LEU A 1 181 ? -15.226 -10.844 -5.208 1.00 91.94 181 LEU A O 1
ATOM 1335 N N . LEU A 1 182 ? -16.499 -9.065 -5.766 1.00 92.12 182 LEU A N 1
ATOM 1336 C CA . LEU A 1 182 ? -17.377 -9.047 -4.601 1.00 92.12 182 LEU A CA 1
ATOM 1337 C C . LEU A 1 182 ? -18.790 -9.487 -5.010 1.00 92.12 182 LEU A C 1
ATOM 1339 O O . LEU A 1 182 ? -19.539 -8.673 -5.551 1.00 92.12 182 LEU A O 1
ATOM 1343 N N . PRO A 1 183 ? -19.181 -10.757 -4.806 1.00 89.62 183 PRO A N 1
ATOM 1344 C CA . PRO A 1 183 ? -20.547 -11.200 -5.078 1.00 89.62 183 PRO A CA 1
ATOM 1345 C C . PRO A 1 183 ? -21.547 -10.626 -4.053 1.00 89.62 183 PRO A C 1
ATOM 1347 O O . PRO A 1 183 ? -21.171 -10.371 -2.906 1.00 89.62 183 PRO A O 1
ATOM 1350 N N . PRO A 1 184 ? -22.835 -10.489 -4.416 1.00 88.81 184 PRO A N 1
ATOM 1351 C CA . PRO A 1 184 ? -23.848 -9.931 -3.529 1.00 88.81 184 PRO A CA 1
ATOM 1352 C C . PRO A 1 184 ? -24.106 -10.836 -2.325 1.00 88.81 184 PRO A C 1
ATOM 1354 O O . PRO A 1 184 ? -24.116 -12.065 -2.443 1.00 88.81 184 PRO A O 1
ATOM 1357 N N . GLY A 1 185 ? -24.357 -10.228 -1.164 1.00 73.19 185 GLY A N 1
ATOM 1358 C CA . GLY A 1 185 ? -24.908 -10.897 0.025 1.00 73.19 185 GLY A CA 1
ATOM 1359 C C . GLY A 1 185 ? -24.024 -11.954 0.706 1.00 73.19 185 GLY A C 1
ATOM 1360 O O . GLY A 1 185 ? -24.318 -12.345 1.834 1.00 73.19 185 GLY A O 1
ATOM 1361 N N . ARG A 1 186 ? -22.928 -12.400 0.084 1.00 62.47 186 ARG A N 1
ATOM 1362 C CA . ARG A 1 186 ? -21.937 -13.278 0.718 1.00 62.47 186 ARG A CA 1
ATOM 1363 C C . ARG A 1 186 ? -21.034 -12.440 1.625 1.00 62.47 186 ARG A C 1
ATOM 1365 O O . ARG A 1 186 ? -20.747 -11.281 1.331 1.00 62.47 186 ARG A O 1
ATOM 1372 N N . GLY A 1 187 ? -20.635 -13.003 2.765 1.00 66.50 187 GLY A N 1
ATOM 1373 C CA . GLY A 1 187 ? -19.563 -12.429 3.581 1.00 66.50 187 GLY A CA 1
ATOM 1374 C C . GLY A 1 187 ? -18.214 -12.501 2.854 1.00 66.50 187 GLY A C 1
ATOM 1375 O O . GLY A 1 187 ? -18.153 -12.752 1.650 1.00 66.50 187 GLY A O 1
ATOM 1376 N N . VAL A 1 188 ? -17.115 -12.348 3.595 1.00 73.25 188 VAL A N 1
ATOM 1377 C CA . VAL A 1 188 ? -15.745 -12.430 3.045 1.00 73.25 188 VAL A CA 1
ATOM 1378 C C . VAL A 1 188 ? -15.489 -13.765 2.314 1.00 73.25 188 VAL A C 1
ATOM 1380 O O . VAL A 1 188 ? -14.725 -13.815 1.358 1.00 73.25 188 VAL A O 1
ATOM 1383 N N . GLU A 1 189 ? -16.216 -14.824 2.676 1.00 75.31 189 GLU A N 1
ATOM 1384 C CA . GLU A 1 189 ? -16.153 -16.169 2.081 1.00 75.31 189 GLU A CA 1
ATOM 1385 C C . GLU A 1 189 ? -16.465 -16.236 0.570 1.00 75.31 189 GLU A C 1
ATOM 1387 O O . GLU A 1 189 ? -16.176 -17.241 -0.077 1.00 75.31 189 GLU A O 1
ATOM 1392 N N . GLY A 1 190 ? -17.075 -15.197 -0.014 1.00 81.25 190 GLY A N 1
ATOM 1393 C CA . GLY A 1 190 ? -17.360 -15.124 -1.454 1.00 81.25 190 GLY A CA 1
ATOM 1394 C C . GLY A 1 190 ? -16.348 -14.321 -2.273 1.00 81.25 190 GLY A C 1
ATOM 1395 O O . GLY A 1 190 ? -16.449 -14.305 -3.502 1.00 81.25 190 GLY A O 1
ATOM 1396 N N . VAL A 1 191 ? -15.417 -13.631 -1.615 1.00 87.44 191 VAL A N 1
ATOM 1397 C CA . VAL A 1 191 ? -14.470 -12.718 -2.262 1.00 87.44 191 VAL A CA 1
ATOM 1398 C C . VAL A 1 191 ? -13.478 -13.525 -3.084 1.00 87.44 191 VAL A C 1
ATOM 1400 O O . VAL A 1 191 ? -12.886 -14.489 -2.602 1.00 87.44 191 VAL A O 1
ATOM 1403 N N . ARG A 1 192 ? -13.283 -13.130 -4.342 1.00 87.94 192 ARG A N 1
ATOM 1404 C CA . ARG A 1 192 ? -12.252 -13.718 -5.204 1.00 87.94 192 ARG A CA 1
ATOM 1405 C C . ARG A 1 192 ? -11.352 -12.617 -5.725 1.00 87.94 192 ARG A C 1
ATOM 1407 O O . ARG A 1 192 ? -11.864 -11.644 -6.261 1.00 87.94 192 ARG A O 1
ATOM 1414 N N . ALA A 1 193 ? -10.043 -12.790 -5.611 1.00 87.81 193 ALA A N 1
ATOM 1415 C CA . ALA A 1 193 ? -9.075 -11.835 -6.127 1.00 87.81 193 ALA A CA 1
ATOM 1416 C C . ALA A 1 193 ? -7.935 -12.549 -6.852 1.00 87.81 193 ALA A C 1
ATOM 1418 O O . ALA A 1 193 ? -7.574 -13.673 -6.494 1.00 87.81 193 ALA A O 1
ATOM 1419 N N . TRP A 1 194 ? -7.422 -11.922 -7.905 1.00 87.56 194 TRP A N 1
ATOM 1420 C CA . TRP A 1 194 ? -6.276 -12.409 -8.671 1.00 87.56 194 TRP A CA 1
ATOM 1421 C C . TRP A 1 194 ? -5.674 -11.288 -9.521 1.00 87.56 194 TRP A C 1
ATOM 1423 O O . TRP A 1 194 ? -6.344 -10.298 -9.833 1.00 87.56 194 TRP A O 1
ATOM 1433 N N . ASP A 1 195 ? -4.428 -11.477 -9.946 1.00 87.75 195 ASP A N 1
ATOM 1434 C CA . ASP A 1 195 ? -3.800 -10.601 -10.930 1.00 87.75 195 ASP A CA 1
ATOM 1435 C C . ASP A 1 195 ? -4.335 -10.919 -12.327 1.00 87.75 195 ASP A C 1
ATOM 1437 O O . ASP A 1 195 ? -4.424 -12.081 -12.739 1.00 87.75 195 ASP A O 1
ATOM 1441 N N . THR A 1 196 ? -4.676 -9.885 -13.090 1.00 92.81 196 THR A N 1
ATOM 1442 C CA . THR A 1 196 ? -5.128 -10.020 -14.481 1.00 92.81 196 THR A CA 1
ATOM 1443 C C . THR A 1 196 ? -3.965 -10.001 -15.471 1.00 92.81 196 THR A C 1
ATOM 1445 O O . THR A 1 196 ? -4.134 -10.462 -16.598 1.00 92.81 196 THR A O 1
ATOM 1448 N N . GLY A 1 197 ? -2.791 -9.508 -15.059 1.00 90.81 197 GLY A N 1
ATOM 1449 C CA . GLY A 1 197 ? -1.573 -9.423 -15.870 1.00 90.81 197 GLY A CA 1
ATOM 1450 C C . GLY A 1 197 ? -0.902 -8.049 -15.767 1.00 90.81 197 GLY A C 1
ATOM 1451 O O . GLY A 1 197 ? -1.109 -7.349 -14.775 1.00 90.81 197 GLY A O 1
ATOM 1452 N N . PRO A 1 198 ? -0.103 -7.625 -16.763 1.00 91.81 198 PRO A N 1
ATOM 1453 C CA . PRO A 1 198 ? 0.540 -6.317 -16.724 1.00 91.81 198 PRO A CA 1
ATOM 1454 C C . PRO A 1 198 ? -0.499 -5.191 -16.702 1.00 91.81 198 PRO A C 1
ATOM 1456 O O . PRO A 1 198 ? -1.443 -5.196 -17.489 1.00 91.81 198 PRO A O 1
ATOM 1459 N N . GLY A 1 199 ? -0.297 -4.220 -15.813 1.00 92.25 199 GLY A N 1
ATOM 1460 C CA . GLY A 1 199 ? -0.957 -2.918 -15.867 1.00 92.25 199 GLY A CA 1
ATOM 1461 C C . GLY A 1 199 ? -0.040 -1.928 -16.584 1.00 92.25 199 GLY A C 1
ATOM 1462 O O . GLY A 1 199 ? 0.199 -2.034 -17.785 1.00 92.25 199 GLY A O 1
ATOM 1463 N N . ASN A 1 200 ? 0.557 -1.009 -15.830 1.00 91.31 200 ASN A N 1
ATOM 1464 C CA . ASN A 1 200 ? 1.411 0.053 -16.361 1.00 91.31 200 ASN A CA 1
ATOM 1465 C C . ASN A 1 200 ? 2.865 -0.377 -16.610 1.00 91.31 200 ASN A C 1
ATOM 1467 O O . ASN A 1 200 ? 3.576 0.302 -17.336 1.00 91.31 200 ASN A O 1
ATOM 1471 N N . THR A 1 201 ? 3.337 -1.514 -16.083 1.00 86.75 201 THR A N 1
ATOM 1472 C CA . THR A 1 201 ? 4.779 -1.853 -16.111 1.00 86.75 201 THR A CA 1
ATOM 1473 C C . THR A 1 201 ? 5.383 -1.904 -17.528 1.00 86.75 201 THR A C 1
ATOM 1475 O O . THR A 1 201 ? 6.504 -1.434 -17.757 1.00 86.75 201 THR A O 1
ATOM 1478 N N . LEU A 1 202 ? 4.633 -2.434 -18.504 1.00 88.94 202 LEU A N 1
ATOM 1479 C CA . LEU A 1 202 ? 5.064 -2.501 -19.903 1.00 88.94 202 LEU A CA 1
ATOM 1480 C C . LEU A 1 202 ? 4.892 -1.145 -20.599 1.00 88.94 202 LEU A C 1
ATOM 1482 O O . LEU A 1 202 ? 5.784 -0.735 -21.339 1.00 88.94 202 LEU A O 1
ATOM 1486 N N . LEU A 1 203 ? 3.800 -0.429 -20.310 1.00 89.50 203 LEU A N 1
ATOM 1487 C CA . LEU A 1 203 ? 3.534 0.914 -20.840 1.00 89.50 203 LEU A CA 1
ATOM 1488 C C . LEU A 1 203 ? 4.623 1.903 -20.418 1.00 89.50 203 LEU A C 1
ATOM 1490 O O . LEU A 1 203 ? 5.202 2.579 -21.261 1.00 89.50 203 LEU A O 1
ATOM 1494 N N . ASP A 1 204 ? 4.977 1.912 -19.137 1.00 88.06 204 ASP A N 1
ATOM 1495 C CA . ASP A 1 204 ? 6.036 2.748 -18.576 1.00 88.06 204 ASP A CA 1
ATOM 1496 C C . ASP A 1 204 ? 7.394 2.436 -19.211 1.00 88.06 204 ASP A C 1
ATOM 1498 O O . ASP A 1 204 ? 8.205 3.325 -19.468 1.00 88.06 204 ASP A O 1
ATOM 1502 N N . SER A 1 205 ? 7.659 1.157 -19.488 1.00 84.88 205 SER A N 1
ATOM 1503 C CA . SER A 1 205 ? 8.894 0.740 -20.156 1.00 84.88 205 SER A CA 1
ATOM 1504 C C . SER A 1 205 ? 8.943 1.237 -21.601 1.00 84.88 205 SER A C 1
ATOM 1506 O O . SER A 1 205 ? 9.986 1.714 -22.045 1.00 84.88 205 SER A O 1
ATOM 1508 N N . LEU A 1 206 ? 7.819 1.188 -22.317 1.00 86.62 206 LEU A N 1
ATOM 1509 C CA . LEU A 1 206 ? 7.708 1.716 -23.676 1.00 86.62 206 LEU A CA 1
ATOM 1510 C C . LEU A 1 206 ? 7.794 3.247 -23.712 1.00 86.62 206 LEU A C 1
ATOM 1512 O O . LEU A 1 206 ? 8.505 3.781 -24.559 1.00 86.62 206 LEU A O 1
ATOM 1516 N N . ALA A 1 207 ? 7.153 3.948 -22.775 1.00 87.44 207 ALA A N 1
ATOM 1517 C CA . ALA A 1 207 ? 7.232 5.404 -22.657 1.00 87.44 207 ALA A CA 1
ATOM 1518 C C . ALA A 1 207 ? 8.679 5.871 -22.439 1.00 87.44 207 ALA A C 1
ATOM 1520 O O . ALA A 1 207 ? 9.159 6.743 -23.171 1.00 87.44 207 ALA A O 1
ATOM 1521 N N . ARG A 1 208 ? 9.411 5.210 -21.528 1.00 84.75 208 ARG A N 1
ATOM 1522 C CA . ARG A 1 208 ? 10.841 5.472 -21.293 1.00 84.75 208 ARG A CA 1
ATOM 1523 C C . ARG A 1 208 ? 11.678 5.260 -22.547 1.00 84.75 208 ARG A C 1
ATOM 1525 O O . ARG A 1 208 ? 12.536 6.080 -22.850 1.00 84.75 208 ARG A O 1
ATOM 1532 N N . LEU A 1 209 ? 11.428 4.180 -23.285 1.00 83.06 209 LEU A N 1
ATOM 1533 C CA . LEU A 1 209 ? 12.162 3.882 -24.516 1.00 83.06 209 LEU A CA 1
ATOM 1534 C C . LEU A 1 209 ? 11.853 4.866 -25.651 1.00 83.06 209 LEU A C 1
ATOM 1536 O O . LEU A 1 209 ? 12.746 5.172 -26.436 1.00 83.06 209 LEU A O 1
ATOM 1540 N N . ALA A 1 210 ? 10.608 5.332 -25.754 1.00 82.06 210 ALA A N 1
ATOM 1541 C CA . ALA A 1 210 ? 10.163 6.203 -26.837 1.00 82.06 210 ALA A CA 1
ATOM 1542 C C . ALA A 1 210 ? 10.484 7.684 -26.594 1.00 82.06 210 ALA A C 1
ATOM 1544 O O . ALA A 1 210 ? 10.763 8.412 -27.541 1.00 82.06 210 ALA A O 1
ATOM 1545 N N . THR A 1 211 ? 10.422 8.138 -25.340 1.00 83.25 211 THR A N 1
ATOM 1546 C CA . THR A 1 211 ? 10.443 9.574 -25.001 1.00 83.25 211 THR A CA 1
ATOM 1547 C C . THR A 1 211 ? 11.420 9.940 -23.886 1.00 83.25 211 THR A C 1
ATOM 1549 O O . THR A 1 211 ? 11.697 11.117 -23.689 1.00 83.25 211 THR A O 1
ATOM 1552 N N . GLY A 1 212 ? 11.945 8.959 -23.146 1.00 85.19 212 GLY A N 1
ATOM 1553 C CA . GLY A 1 212 ? 12.710 9.190 -21.918 1.00 85.19 212 GLY A CA 1
ATOM 1554 C C . GLY A 1 212 ? 11.850 9.461 -20.676 1.00 85.19 212 GLY A C 1
ATOM 1555 O O . GLY A 1 212 ? 12.376 9.415 -19.566 1.00 85.19 212 GLY A O 1
ATOM 1556 N N . GLU A 1 213 ? 10.540 9.680 -20.830 1.00 85.81 213 GLU A N 1
ATOM 1557 C CA . GLU A 1 213 ? 9.616 9.941 -19.721 1.00 85.81 213 GLU A CA 1
ATOM 1558 C C . GLU A 1 213 ? 9.281 8.665 -18.928 1.00 85.81 213 GLU A C 1
ATOM 1560 O O . GLU A 1 213 ? 9.232 7.571 -19.497 1.00 85.81 213 GLU A O 1
ATOM 1565 N N . PRO A 1 214 ? 9.015 8.762 -17.611 1.00 82.94 214 PRO A N 1
ATOM 1566 C CA . PRO A 1 214 ? 8.808 7.593 -16.760 1.00 82.94 214 PRO A CA 1
ATOM 1567 C C . PRO A 1 214 ? 7.504 6.832 -17.043 1.00 82.94 214 PRO A C 1
ATOM 1569 O O . PRO A 1 214 ? 7.443 5.649 -16.709 1.00 82.94 214 PRO A O 1
ATOM 1572 N N . CYS A 1 215 ? 6.492 7.480 -17.630 1.00 89.38 215 CYS A N 1
ATOM 1573 C CA . CYS A 1 215 ? 5.192 6.896 -17.970 1.00 89.38 215 CYS A CA 1
ATOM 1574 C C . CYS A 1 215 ? 4.509 7.651 -19.127 1.00 89.38 215 CYS A C 1
ATOM 1576 O O . CYS A 1 215 ? 4.870 8.789 -19.439 1.00 89.38 215 CYS A O 1
ATOM 1578 N N . ASP A 1 216 ? 3.497 7.033 -19.747 1.00 90.44 216 ASP A N 1
ATOM 1579 C CA . ASP A 1 216 ? 2.630 7.698 -20.729 1.00 90.44 216 ASP A CA 1
ATOM 1580 C C . ASP A 1 216 ? 1.539 8.512 -20.022 1.00 90.44 216 ASP A C 1
ATOM 1582 O O . ASP A 1 216 ? 0.464 8.009 -19.678 1.00 90.44 216 ASP A O 1
ATOM 1586 N N . ARG A 1 217 ? 1.831 9.789 -19.772 1.00 91.38 217 ARG A N 1
ATOM 1587 C CA . ARG A 1 217 ? 0.918 10.678 -19.052 1.00 91.38 217 ARG A CA 1
ATOM 1588 C C . ARG A 1 217 ? -0.387 10.871 -19.827 1.00 91.38 217 ARG A C 1
ATOM 1590 O O . ARG A 1 217 ? -0.384 11.285 -20.987 1.00 91.38 217 ARG A O 1
ATOM 1597 N N . ASP A 1 218 ? -1.499 10.610 -19.144 1.00 92.81 218 ASP A N 1
ATOM 1598 C CA . ASP A 1 218 ? -2.866 10.661 -19.676 1.00 92.81 218 ASP A CA 1
ATOM 1599 C C . ASP A 1 218 ? -3.099 9.753 -20.905 1.00 92.81 218 ASP A C 1
ATOM 1601 O O . ASP A 1 218 ? -4.043 9.974 -21.663 1.00 92.81 218 ASP A O 1
ATOM 1605 N N . GLY A 1 219 ? -2.236 8.754 -21.143 1.00 91.38 219 GLY A N 1
ATOM 1606 C CA . GLY A 1 219 ? -2.340 7.863 -22.305 1.00 91.38 219 GLY A CA 1
ATOM 1607 C C . GLY A 1 219 ? -2.112 8.558 -23.656 1.00 91.38 219 GLY A C 1
ATOM 1608 O O . GLY A 1 219 ? -2.608 8.091 -24.684 1.00 91.38 219 GLY A O 1
ATOM 1609 N N . ARG A 1 220 ? -1.432 9.712 -23.676 1.00 91.69 220 ARG A N 1
ATOM 1610 C CA . ARG A 1 220 ? -1.278 10.560 -24.873 1.00 91.69 220 ARG A CA 1
ATOM 1611 C C . ARG A 1 220 ? -0.452 9.902 -25.970 1.00 91.69 220 ARG A C 1
ATOM 1613 O O . ARG A 1 220 ? -0.755 10.108 -27.147 1.00 91.69 220 ARG A O 1
ATOM 1620 N N . LEU A 1 221 ? 0.589 9.156 -25.609 1.00 86.44 221 LEU A N 1
ATOM 1621 C CA . LEU A 1 221 ? 1.414 8.411 -26.558 1.00 86.44 221 LEU A CA 1
ATOM 1622 C C . LEU A 1 221 ? 0.597 7.265 -27.161 1.00 86.44 221 LEU A C 1
ATOM 1624 O O . LEU A 1 221 ? 0.513 7.152 -28.384 1.00 86.44 221 LEU A O 1
ATOM 1628 N N . ALA A 1 222 ? -0.064 6.471 -26.316 1.00 89.75 222 ALA A N 1
ATOM 1629 C CA . ALA A 1 222 ? -0.893 5.348 -26.743 1.00 89.75 222 ALA A CA 1
ATOM 1630 C C . ALA A 1 222 ? -2.066 5.789 -27.634 1.00 89.75 222 ALA A C 1
ATOM 1632 O O . ALA A 1 222 ? -2.326 5.149 -28.650 1.00 89.75 222 ALA A O 1
ATOM 1633 N N . ALA A 1 223 ? -2.727 6.908 -27.315 1.00 92.12 223 ALA A N 1
ATOM 1634 C CA . ALA A 1 223 ? -3.870 7.429 -28.074 1.00 92.12 223 ALA A CA 1
ATOM 1635 C C . ALA A 1 223 ? -3.526 7.861 -29.511 1.00 92.12 223 ALA A C 1
ATOM 1637 O O . ALA A 1 223 ? -4.404 7.885 -30.371 1.00 92.12 223 ALA A O 1
ATOM 1638 N N . ARG A 1 224 ? -2.262 8.209 -29.779 1.00 88.12 224 ARG A N 1
ATOM 1639 C CA . ARG A 1 224 ? -1.764 8.524 -31.132 1.00 88.12 224 ARG A CA 1
ATOM 1640 C C . ARG A 1 224 ? -1.304 7.283 -31.892 1.00 88.12 224 ARG A C 1
ATOM 1642 O O . ARG A 1 224 ? -1.123 7.340 -33.105 1.00 88.12 224 ARG A O 1
ATOM 1649 N N . GLY A 1 225 ? -1.064 6.190 -31.174 1.00 84.50 225 GLY A N 1
ATOM 1650 C CA . GLY A 1 225 ? -0.599 4.938 -31.738 1.00 84.50 225 GLY A CA 1
ATOM 1651 C C . GLY A 1 225 ? -1.712 4.147 -32.416 1.00 84.50 225 GLY A C 1
ATOM 1652 O O . GLY A 1 225 ? -2.905 4.415 -32.278 1.00 84.50 225 GLY A O 1
ATOM 1653 N N . ARG A 1 226 ? -1.300 3.102 -33.131 1.00 86.44 226 ARG A N 1
ATOM 1654 C CA . ARG A 1 226 ? -2.198 2.085 -33.671 1.00 86.44 226 ARG A CA 1
ATOM 1655 C C . ARG A 1 226 ? -1.840 0.743 -33.054 1.00 86.44 226 ARG A C 1
ATOM 1657 O O . ARG A 1 226 ? -0.674 0.360 -33.035 1.00 86.44 226 ARG A O 1
ATOM 1664 N N . VAL A 1 227 ? -2.847 0.021 -32.569 1.00 89.44 227 VAL A N 1
ATOM 1665 C CA . VAL A 1 227 ? -2.660 -1.345 -32.067 1.00 89.44 227 VAL A CA 1
ATOM 1666 C C . VAL A 1 227 ? -2.143 -2.228 -33.203 1.00 89.44 227 VAL A C 1
ATOM 1668 O O . VAL A 1 227 ? -2.714 -2.217 -34.294 1.00 89.44 227 VAL A O 1
ATOM 1671 N N . LEU A 1 228 ? -1.084 -2.994 -32.932 1.00 88.81 228 LEU A N 1
ATOM 1672 C CA . LEU A 1 228 ? -0.536 -4.015 -33.826 1.00 88.81 228 LEU A CA 1
ATOM 1673 C C . LEU A 1 228 ? -1.174 -5.373 -33.472 1.00 88.81 228 LEU A C 1
ATOM 1675 O O . LEU A 1 228 ? -0.768 -5.969 -32.471 1.00 88.81 228 LEU A O 1
ATOM 1679 N N . PRO A 1 229 ? -2.174 -5.869 -34.231 1.00 89.81 229 PRO A N 1
ATOM 1680 C CA . PRO A 1 229 ? -2.979 -7.017 -33.806 1.00 89.81 229 PRO A CA 1
ATOM 1681 C C . PRO A 1 229 ? -2.168 -8.303 -33.638 1.00 89.81 229 PRO A C 1
ATOM 1683 O O . PRO A 1 229 ? -2.367 -9.015 -32.659 1.00 89.81 229 PRO A O 1
ATOM 1686 N N . ASP A 1 230 ? -1.214 -8.561 -34.535 1.00 88.38 230 ASP A N 1
ATOM 1687 C CA . ASP A 1 230 ? -0.379 -9.768 -34.484 1.00 88.38 230 ASP A CA 1
ATOM 1688 C C . ASP A 1 230 ? 0.528 -9.779 -33.249 1.00 88.38 230 ASP A C 1
ATOM 1690 O O . ASP A 1 230 ? 0.682 -10.806 -32.588 1.00 88.38 230 ASP A O 1
ATOM 1694 N N . LEU A 1 231 ? 1.083 -8.616 -32.894 1.00 86.19 231 LEU A N 1
ATOM 1695 C CA . LEU A 1 231 ? 1.911 -8.482 -31.700 1.00 86.19 231 LEU A CA 1
ATOM 1696 C C . LEU A 1 231 ? 1.074 -8.632 -30.425 1.00 86.19 231 LEU A C 1
ATOM 1698 O O . LEU A 1 231 ? 1.489 -9.315 -29.491 1.00 86.19 231 LEU A O 1
ATOM 1702 N N . LEU A 1 232 ? -0.120 -8.034 -30.395 1.00 90.44 232 LEU A N 1
ATOM 1703 C CA . LEU A 1 232 ? -1.049 -8.193 -29.279 1.00 90.44 232 LEU A CA 1
ATOM 1704 C C . LEU A 1 232 ? -1.458 -9.663 -29.102 1.00 90.44 232 LEU A C 1
ATOM 1706 O O . LEU A 1 232 ? -1.442 -10.167 -27.981 1.00 90.44 232 LEU A O 1
ATOM 1710 N N . ALA A 1 233 ? -1.784 -10.358 -30.194 1.00 91.81 233 ALA A N 1
ATOM 1711 C CA . ALA A 1 233 ? -2.128 -11.777 -30.166 1.00 91.81 233 ALA A CA 1
ATOM 1712 C C . ALA A 1 233 ? -0.960 -12.634 -29.657 1.00 91.81 233 ALA A C 1
ATOM 1714 O O . ALA A 1 233 ? -1.168 -13.518 -28.828 1.00 91.81 233 ALA A O 1
ATOM 1715 N N . GLN A 1 234 ? 0.270 -12.334 -30.088 1.00 89.69 234 GLN A N 1
ATOM 1716 C CA . GLN A 1 234 ? 1.474 -12.998 -29.591 1.00 89.69 234 GLN A CA 1
ATOM 1717 C C . GLN A 1 234 ? 1.655 -12.799 -28.079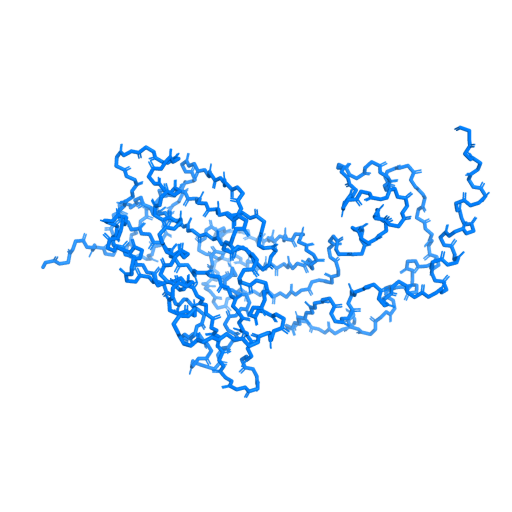 1.00 89.69 234 GLN A C 1
ATOM 1719 O O . GLN A 1 234 ? 1.949 -13.761 -27.374 1.00 89.69 234 GLN A O 1
ATOM 1724 N N . TRP A 1 235 ? 1.471 -11.580 -27.563 1.00 90.12 235 TRP A N 1
ATOM 1725 C CA . TRP A 1 235 ? 1.587 -11.312 -26.125 1.00 90.12 235 TRP A CA 1
ATOM 1726 C C . TRP A 1 235 ? 0.481 -11.986 -25.310 1.00 90.12 235 TRP A C 1
ATOM 1728 O O . TRP A 1 235 ? 0.765 -12.552 -24.258 1.00 90.12 235 TRP A O 1
ATOM 1738 N N . LEU A 1 236 ? -0.762 -11.986 -25.798 1.00 92.44 236 LEU A N 1
ATOM 1739 C CA . LEU A 1 236 ? -1.888 -12.651 -25.127 1.00 92.44 236 LEU A CA 1
ATOM 1740 C C . LEU A 1 236 ? -1.807 -14.188 -25.171 1.00 92.44 236 LEU A C 1
ATOM 1742 O O . LEU A 1 236 ? -2.502 -14.853 -24.401 1.00 92.44 236 LEU A O 1
ATOM 1746 N N . ALA A 1 237 ? -0.958 -14.756 -26.033 1.00 93.56 237 ALA A N 1
ATOM 1747 C CA . ALA A 1 237 ? -0.681 -16.190 -26.079 1.00 93.56 237 ALA A CA 1
ATOM 1748 C C . ALA A 1 237 ? 0.248 -16.676 -24.950 1.00 93.56 237 ALA A C 1
ATOM 1750 O O . ALA A 1 237 ? 0.442 -17.884 -24.812 1.00 93.56 237 ALA A O 1
ATOM 1751 N N . GLU A 1 238 ? 0.804 -15.772 -24.134 1.00 93.69 238 GLU A N 1
ATOM 1752 C CA . GLU A 1 238 ? 1.603 -16.128 -22.959 1.00 93.69 238 GLU A CA 1
ATOM 1753 C C . GLU A 1 238 ? 0.823 -17.098 -22.035 1.00 93.69 238 GLU A C 1
ATOM 1755 O O . GLU A 1 238 ? -0.269 -16.748 -21.562 1.00 93.69 238 GLU A O 1
ATOM 1760 N N . PRO A 1 239 ? 1.354 -18.312 -21.750 1.00 93.88 239 PRO A N 1
ATOM 1761 C CA . PRO A 1 239 ? 0.665 -19.345 -20.972 1.00 93.88 239 PRO A CA 1
ATOM 1762 C C . PRO A 1 239 ? 0.092 -18.885 -19.633 1.00 93.88 239 PRO A C 1
ATOM 1764 O O . PRO A 1 239 ? -0.943 -19.397 -19.194 1.00 93.88 239 PRO A O 1
ATOM 1767 N N . TRP A 1 240 ? 0.716 -17.903 -18.978 1.00 91.31 240 TRP A N 1
ATOM 1768 C CA . TRP A 1 240 ? 0.204 -17.370 -17.717 1.00 91.31 240 TRP A CA 1
ATOM 1769 C C . TRP A 1 240 ? -1.229 -16.811 -17.825 1.00 91.31 240 TRP A C 1
ATOM 1771 O O . TRP A 1 240 ? -2.037 -16.992 -16.903 1.00 91.31 240 TRP A O 1
ATOM 1781 N N . PHE A 1 241 ? -1.608 -16.207 -18.960 1.00 94.31 241 PHE A N 1
ATOM 1782 C CA . PHE A 1 241 ? -2.973 -15.699 -19.160 1.00 94.31 241 PHE A CA 1
ATOM 1783 C C . PHE A 1 241 ? -4.022 -16.816 -19.148 1.00 94.31 241 PHE A C 1
ATOM 1785 O O . PHE A 1 241 ? -5.129 -16.591 -18.661 1.00 94.31 241 PHE A O 1
ATOM 1792 N N . GLN A 1 242 ? -3.652 -18.030 -19.568 1.00 93.50 242 GLN A N 1
ATOM 1793 C CA . GLN A 1 242 ? -4.544 -19.194 -19.638 1.00 93.50 242 GLN A CA 1
ATOM 1794 C C . GLN A 1 242 ? -4.727 -19.914 -18.292 1.00 93.50 242 GLN A C 1
ATOM 1796 O O . GLN A 1 242 ? -5.586 -20.785 -18.160 1.00 93.50 242 GLN A O 1
AT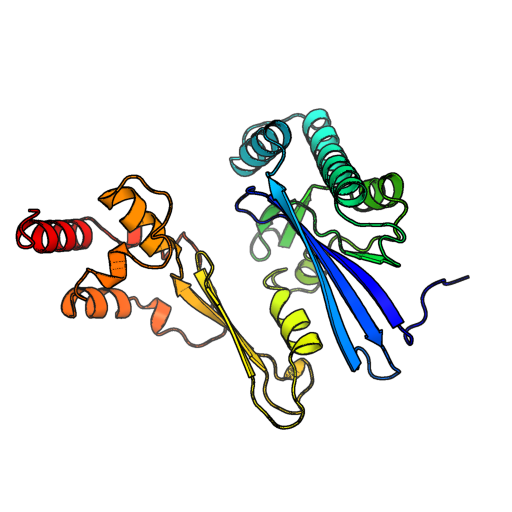OM 1801 N N . ARG A 1 243 ? -3.945 -19.558 -17.263 1.00 90.81 243 ARG A N 1
ATOM 1802 C CA . ARG A 1 243 ? -4.094 -20.131 -15.917 1.00 90.81 243 ARG A CA 1
ATOM 1803 C C . ARG A 1 243 ? -5.421 -19.685 -15.278 1.00 90.81 243 ARG A C 1
ATOM 1805 O O . ARG A 1 243 ? -5.737 -18.490 -15.354 1.00 90.81 243 ARG A O 1
ATOM 1812 N N . PRO A 1 244 ? -6.166 -20.581 -14.604 1.00 89.38 244 PRO A N 1
ATOM 1813 C CA . PRO A 1 244 ? -7.343 -20.191 -13.834 1.00 89.38 244 PRO A CA 1
ATOM 1814 C C . PRO A 1 244 ? -6.942 -19.433 -12.551 1.00 89.38 244 PRO A C 1
ATOM 1816 O O . PRO A 1 244 ? -5.856 -19.671 -12.020 1.00 89.38 244 PRO A O 1
ATOM 1819 N N . PRO A 1 245 ? -7.798 -18.536 -12.028 1.00 84.94 245 PRO A N 1
ATOM 1820 C CA . PRO A 1 245 ? -7.644 -17.987 -10.681 1.00 84.94 245 PRO A CA 1
ATOM 1821 C C . PRO A 1 245 ? -7.748 -19.070 -9.582 1.00 84.94 245 PRO A C 1
ATOM 1823 O O . PRO A 1 245 ? -8.448 -20.064 -9.793 1.00 84.94 245 PRO A O 1
ATOM 1826 N N . PRO A 1 246 ? -7.149 -18.865 -8.392 1.00 78.44 246 PRO A N 1
ATOM 1827 C CA . PRO A 1 246 ? -6.317 -17.720 -8.021 1.00 78.44 246 PRO A CA 1
ATOM 1828 C C . PRO A 1 246 ? -4.941 -17.778 -8.699 1.00 78.44 246 PRO A C 1
ATOM 1830 O O . PRO A 1 246 ? -4.328 -18.838 -8.814 1.00 78.44 246 PRO A O 1
ATOM 1833 N N . LYS A 1 247 ? -4.457 -16.624 -9.163 1.00 79.69 247 LYS A N 1
ATOM 1834 C CA . LYS A 1 247 ? -3.125 -16.475 -9.758 1.00 79.69 247 LYS A CA 1
ATOM 1835 C C . LYS A 1 247 ? -2.548 -15.098 -9.452 1.00 79.69 247 LYS A C 1
ATOM 1837 O O . LYS A 1 247 ? -3.297 -14.130 -9.343 1.00 79.69 247 LYS A O 1
ATOM 1842 N N . SER A 1 248 ? -1.229 -15.048 -9.328 1.00 75.44 248 SER A N 1
ATOM 1843 C CA . SER A 1 248 ? -0.446 -13.845 -9.046 1.00 75.44 248 SER A CA 1
ATOM 1844 C C . SER A 1 248 ? 0.755 -13.769 -9.997 1.00 75.44 248 SER A C 1
ATOM 1846 O O . SER A 1 248 ? 1.164 -14.794 -10.567 1.00 75.44 248 SER A O 1
ATOM 1848 N N . THR A 1 249 ? 1.262 -12.564 -10.238 1.00 78.50 249 THR A N 1
ATOM 1849 C CA . THR A 1 249 ? 2.441 -12.274 -11.061 1.00 78.50 249 THR A CA 1
ATOM 1850 C C . THR A 1 249 ? 3.041 -10.912 -10.718 1.00 78.50 249 THR A C 1
ATOM 1852 O O . THR A 1 249 ? 2.431 -10.067 -10.072 1.00 78.50 249 THR A O 1
ATOM 1855 N N . GLY A 1 250 ? 4.245 -10.670 -11.207 1.00 75.56 250 GLY A N 1
ATOM 1856 C CA . GLY A 1 250 ? 4.986 -9.441 -11.048 1.00 75.56 250 GLY A CA 1
ATOM 1857 C C . GLY A 1 250 ? 5.836 -9.117 -12.271 1.00 75.56 250 GLY A C 1
ATOM 1858 O O . GLY A 1 250 ? 5.610 -9.555 -13.406 1.00 75.56 250 GLY A O 1
ATOM 1859 N N . ARG A 1 251 ? 6.856 -8.298 -12.018 1.00 71.88 251 ARG A N 1
ATOM 1860 C CA . ARG A 1 251 ? 7.832 -7.865 -13.027 1.00 71.88 251 ARG A CA 1
ATOM 1861 C C . ARG A 1 251 ? 8.752 -8.998 -13.483 1.00 71.88 251 ARG A C 1
ATOM 1863 O O . ARG A 1 251 ? 9.421 -8.842 -14.497 1.00 71.88 251 ARG A O 1
ATOM 1870 N N . GLU A 1 252 ? 8.808 -10.105 -12.752 1.00 74.62 252 GLU A N 1
ATOM 1871 C CA . GLU A 1 252 ? 9.584 -11.292 -13.109 1.00 74.62 252 GLU A CA 1
ATOM 1872 C C . GLU A 1 252 ? 9.076 -11.953 -14.393 1.00 74.62 252 GLU A C 1
ATOM 1874 O O . GLU A 1 252 ? 9.888 -12.416 -15.191 1.00 74.62 252 GLU A O 1
ATOM 1879 N N . LEU A 1 253 ? 7.758 -11.930 -14.629 1.00 81.88 253 LEU A N 1
ATOM 1880 C CA . LEU A 1 253 ? 7.168 -12.397 -15.882 1.00 81.88 253 LEU A CA 1
ATOM 1881 C C . LEU A 1 253 ? 6.913 -11.238 -16.848 1.00 81.88 253 LEU A C 1
ATOM 1883 O O . LEU A 1 253 ? 7.352 -11.285 -17.993 1.00 81.88 253 LEU A O 1
ATOM 1887 N N . PHE A 1 254 ? 6.249 -10.173 -16.388 1.00 86.06 254 PHE A N 1
ATOM 1888 C CA . PHE A 1 254 ? 5.856 -9.035 -17.228 1.00 86.06 254 PHE A CA 1
ATOM 1889 C C . PHE A 1 254 ? 6.808 -7.838 -17.078 1.00 86.06 254 PHE A C 1
ATOM 1891 O O . PHE A 1 254 ? 6.396 -6.698 -16.861 1.00 86.06 254 PHE A O 1
ATOM 1898 N N . GLY A 1 255 ? 8.111 -8.100 -17.152 1.00 76.00 255 GLY A N 1
ATOM 1899 C CA . GLY A 1 255 ? 9.171 -7.091 -17.075 1.00 76.00 255 GLY A CA 1
ATOM 1900 C C . GLY A 1 255 ? 9.683 -6.627 -18.439 1.00 76.00 255 GLY A C 1
ATOM 1901 O O . GLY A 1 255 ? 9.134 -6.959 -19.487 1.00 76.00 255 GLY A O 1
ATOM 1902 N N . GLY A 1 256 ? 10.798 -5.890 -18.450 1.00 70.19 256 GLY A N 1
ATOM 1903 C CA . GLY A 1 256 ? 11.434 -5.436 -19.698 1.00 70.19 256 GLY A CA 1
ATOM 1904 C C . GLY A 1 256 ? 11.862 -6.582 -20.628 1.00 70.19 256 GLY A C 1
ATOM 1905 O O . GLY A 1 256 ? 11.884 -6.417 -21.846 1.00 70.19 256 GLY A O 1
ATOM 1906 N N . THR A 1 257 ? 12.139 -7.762 -20.071 1.00 76.50 257 THR A N 1
ATOM 1907 C CA . THR A 1 257 ? 12.437 -8.990 -20.822 1.00 76.50 257 THR A CA 1
ATOM 1908 C C . THR A 1 257 ? 11.240 -9.500 -21.626 1.00 76.50 257 THR A C 1
ATOM 1910 O O . THR A 1 257 ? 11.452 -10.054 -22.702 1.00 76.50 257 THR A O 1
ATOM 1913 N N . PHE A 1 258 ? 10.004 -9.257 -21.166 1.00 83.31 258 PHE A N 1
ATOM 1914 C CA . PHE A 1 258 ? 8.768 -9.672 -21.842 1.00 83.31 258 PHE A CA 1
ATOM 1915 C C . PHE A 1 258 ? 8.567 -8.972 -23.188 1.00 83.31 258 PHE A C 1
ATOM 1917 O O . PHE A 1 258 ? 8.087 -9.581 -24.140 1.00 83.31 258 PHE A O 1
ATOM 1924 N N . LEU A 1 259 ? 8.973 -7.699 -23.297 1.00 81.31 259 LEU A N 1
ATOM 1925 C CA . LEU A 1 259 ? 8.928 -6.981 -24.574 1.00 81.31 259 LEU A CA 1
ATOM 1926 C C . LEU A 1 259 ? 9.789 -7.712 -25.616 1.00 81.31 259 LEU A C 1
ATOM 1928 O O . LEU A 1 259 ? 9.361 -7.911 -26.746 1.00 81.31 259 LEU A O 1
ATOM 1932 N N . GLY A 1 260 ? 10.974 -8.184 -25.228 1.00 74.56 260 GLY A N 1
ATOM 1933 C CA . GLY A 1 260 ? 11.858 -8.957 -26.095 1.00 74.56 260 GLY A CA 1
ATOM 1934 C C . GLY A 1 260 ? 12.408 -8.173 -27.309 1.00 74.56 260 GLY A C 1
ATOM 1935 O O . GLY A 1 260 ? 11.852 -7.160 -27.743 1.00 74.56 260 GLY A O 1
ATOM 1936 N N . PRO A 1 261 ? 13.517 -8.627 -27.923 1.00 71.31 261 PRO A N 1
ATOM 1937 C CA . PRO A 1 261 ? 14.117 -7.929 -29.066 1.00 71.31 261 PRO A CA 1
ATOM 1938 C C . PRO A 1 261 ? 13.199 -7.855 -30.296 1.00 71.31 261 PRO A C 1
ATOM 1940 O O . PRO A 1 261 ? 13.205 -6.858 -31.017 1.00 71.31 261 PRO A O 1
ATOM 1943 N N . ALA A 1 262 ? 12.394 -8.896 -30.532 1.00 64.94 262 ALA A N 1
ATOM 1944 C CA . ALA A 1 262 ? 11.517 -8.988 -31.696 1.00 64.94 262 ALA A CA 1
ATOM 1945 C C . ALA A 1 262 ? 10.338 -8.003 -31.632 1.00 64.94 262 ALA A C 1
ATOM 1947 O O . ALA A 1 262 ? 10.057 -7.350 -32.639 1.00 64.94 262 ALA A O 1
ATOM 1948 N N . ALA A 1 263 ? 9.692 -7.829 -30.469 1.00 67.50 263 ALA A N 1
ATOM 1949 C CA . ALA A 1 263 ? 8.629 -6.831 -30.343 1.00 67.50 263 ALA A CA 1
ATOM 1950 C C . ALA A 1 263 ? 9.195 -5.414 -30.392 1.00 67.50 263 ALA A C 1
ATOM 1952 O O . ALA A 1 263 ? 8.619 -4.558 -31.053 1.00 67.50 263 ALA A O 1
ATOM 1953 N N . LEU A 1 264 ? 10.361 -5.170 -29.782 1.00 73.31 264 LEU A N 1
ATOM 1954 C CA . LEU A 1 264 ? 11.053 -3.883 -29.905 1.00 73.31 264 LEU A CA 1
ATOM 1955 C C . LEU A 1 264 ? 11.397 -3.559 -31.366 1.00 73.31 264 LEU A C 1
ATOM 1957 O O . LEU A 1 264 ? 11.239 -2.420 -31.797 1.00 73.31 264 LEU A O 1
ATOM 1961 N N . ALA A 1 265 ? 11.819 -4.549 -32.156 1.00 71.50 265 ALA A N 1
ATOM 1962 C CA . ALA A 1 265 ? 12.056 -4.379 -33.589 1.00 71.50 265 ALA A CA 1
ATOM 1963 C C . ALA A 1 265 ? 10.758 -4.178 -34.395 1.00 71.50 265 ALA A C 1
ATOM 1965 O O . ALA A 1 265 ? 10.757 -3.429 -35.370 1.00 71.50 265 ALA A O 1
ATOM 1966 N N . ALA A 1 266 ? 9.654 -4.833 -34.020 1.00 66.56 266 ALA A N 1
ATOM 1967 C CA . ALA A 1 266 ? 8.340 -4.608 -34.629 1.00 66.56 266 ALA A CA 1
ATOM 1968 C C . ALA A 1 266 ? 7.816 -3.193 -34.335 1.00 66.56 266 ALA A C 1
ATOM 1970 O O . ALA A 1 266 ? 7.391 -2.500 -35.254 1.00 66.56 266 ALA A O 1
ATOM 1971 N N . LEU A 1 267 ? 7.948 -2.734 -33.088 1.00 69.00 267 LEU A N 1
ATOM 1972 C CA . LEU A 1 267 ? 7.598 -1.379 -32.664 1.00 69.00 267 LEU A CA 1
ATOM 1973 C C . LEU A 1 267 ? 8.447 -0.333 -33.391 1.00 69.00 267 LEU A C 1
ATOM 1975 O O . LEU A 1 267 ? 7.904 0.612 -33.948 1.00 69.00 267 LEU A O 1
ATOM 1979 N N . ARG A 1 268 ? 9.769 -0.531 -33.476 1.00 70.88 268 ARG A N 1
ATOM 1980 C CA . ARG A 1 268 ? 10.661 0.372 -34.228 1.00 70.88 268 ARG A CA 1
ATOM 1981 C C . ARG A 1 268 ? 10.311 0.456 -35.711 1.00 70.88 268 ARG A C 1
ATOM 1983 O O . ARG A 1 268 ? 10.374 1.544 -36.260 1.00 70.88 268 ARG A O 1
ATOM 1990 N N . ARG A 1 269 ? 9.935 -0.656 -36.353 1.00 67.19 269 ARG A N 1
ATOM 1991 C CA . ARG A 1 269 ? 9.495 -0.657 -37.760 1.00 67.19 269 ARG A CA 1
ATOM 1992 C C . ARG A 1 269 ? 8.166 0.073 -37.940 1.00 67.19 269 ARG A C 1
ATOM 1994 O O . ARG A 1 269 ? 8.082 0.950 -38.784 1.00 67.19 269 ARG A O 1
ATOM 2001 N N . ALA A 1 270 ? 7.185 -0.201 -37.081 1.00 60.47 270 ALA A N 1
ATOM 2002 C CA . ALA A 1 270 ? 5.902 0.499 -37.098 1.00 60.47 270 ALA A CA 1
ATOM 2003 C C . ALA A 1 270 ? 6.036 2.014 -36.836 1.00 60.47 270 ALA A C 1
ATOM 2005 O O . ALA A 1 270 ? 5.238 2.790 -37.349 1.00 60.47 270 ALA A O 1
ATOM 2006 N N . HIS A 1 271 ? 7.047 2.433 -36.066 1.00 61.00 271 HIS A N 1
ATOM 2007 C CA . HIS A 1 271 ? 7.396 3.842 -35.868 1.00 61.00 271 HIS A CA 1
ATOM 2008 C C . HIS A 1 271 ? 8.263 4.436 -36.988 1.00 61.00 271 HIS A C 1
ATOM 2010 O O . HIS A 1 271 ? 8.214 5.640 -37.185 1.00 61.00 271 HIS A O 1
ATOM 2016 N N . ALA A 1 272 ? 9.043 3.634 -37.717 1.00 52.00 272 ALA A N 1
ATOM 2017 C CA . ALA A 1 272 ? 9.799 4.095 -38.883 1.00 52.00 272 ALA A CA 1
ATOM 2018 C C . ALA A 1 272 ? 8.893 4.338 -40.103 1.00 52.00 272 ALA A C 1
ATOM 2020 O O . ALA A 1 272 ? 9.191 5.215 -40.903 1.00 52.00 272 ALA A O 1
ATOM 2021 N N . ASP A 1 273 ? 7.781 3.601 -40.210 1.00 43.53 273 ASP A N 1
ATOM 2022 C CA . ASP A 1 273 ? 6.731 3.823 -41.218 1.00 43.53 273 ASP A CA 1
ATOM 2023 C C . ASP A 1 273 ? 5.749 4.948 -40.820 1.00 43.53 273 ASP A C 1
ATOM 2025 O O . ASP A 1 273 ? 4.937 5.395 -41.631 1.00 43.53 273 ASP A O 1
ATOM 2029 N N . ALA A 1 274 ? 5.807 5.410 -39.567 1.00 44.28 274 ALA A N 1
ATOM 2030 C CA . ALA A 1 274 ? 5.114 6.600 -39.097 1.00 44.28 274 ALA A CA 1
ATOM 2031 C C . ALA A 1 274 ? 6.066 7.793 -39.232 1.00 44.28 274 ALA A C 1
ATOM 2033 O O . ALA A 1 274 ? 6.743 8.159 -38.273 1.00 44.28 274 ALA A O 1
ATOM 2034 N N . ASP A 1 275 ? 6.134 8.364 -40.437 1.00 30.33 275 ASP A N 1
ATOM 2035 C CA . ASP A 1 275 ? 6.820 9.627 -40.717 1.00 30.33 275 ASP A CA 1
ATOM 2036 C C . ASP A 1 275 ? 6.570 10.644 -39.587 1.00 30.33 275 ASP A C 1
ATOM 2038 O O . ASP A 1 275 ? 5.469 11.172 -39.414 1.00 30.33 275 ASP A O 1
ATOM 2042 N N . LEU A 1 276 ? 7.621 10.902 -38.807 1.00 32.22 276 LEU A N 1
ATOM 2043 C CA . LEU A 1 276 ? 7.729 12.045 -37.913 1.00 32.22 276 LEU A CA 1
ATOM 2044 C C . LEU A 1 276 ? 7.979 13.289 -38.775 1.00 32.22 276 LEU A C 1
ATOM 2046 O O . LEU A 1 276 ? 9.124 13.607 -39.101 1.00 32.22 276 LEU A O 1
ATOM 2050 N N . ALA A 1 277 ? 6.892 13.976 -39.120 1.00 29.66 277 ALA A N 1
ATOM 2051 C CA . ALA A 1 277 ? 6.861 15.431 -39.247 1.00 29.66 277 ALA A CA 1
ATOM 2052 C C . ALA A 1 277 ? 6.161 16.020 -38.014 1.00 29.66 277 ALA A C 1
ATOM 2054 O O . ALA A 1 277 ? 5.127 15.449 -37.593 1.00 29.66 277 ALA A O 1
#